Protein AF-A0A7S1RHK2-F1 (afdb_monomer_lite)

Sequence (246 aa):
MDPETPVLTSMNLAGSLRLFTPVPLVVHPQFESENLRKRVQLGYELYHCGSEESFADTMRRLHAEVVIFEYNRCFFTPYLLDDKRKNCNSKKHEAEDQLCLKLHARPRFFERIFTNGNYAAFRLRRSHLPPGEELSHSAVAGMIASGDAWSDYVASCARTQGDRCGARLLETAATWEHTMKRKKVAAAIRKLADKAYPNDGYVAYYLARYLDYDANQPQRALEYYKKAVELLPDNPLVLKEYIMFL

Secondary structure (DSSP, 8-state):
--TT--EEE-HHHHHHHHHH--PPB----TTT-HHHHHHHHHHGGGGSS--HHHHHHHHHHTT--EEEEEHHHHTS---SSS-TTTS--TTT--GGGSHHHHTTS--SSEEEEEE-SSEEEEEEPSSPPPP-PPPPHHHHHHHHHHSHHHHHHHTTTHHHHGGGHHHHHHHHHHHHHHTS--HHHHHHHHHHHHHH-TT-HHHHHHHHHIIIIIT--HHHHHHHHHHHHHHSTT-HHHHHHHHHH-

Foldseek 3Di:
DPQAAEEEEDPVVVVVCVVPGSHHYLDDDCPDDPVSVVLNLLSCLQLALDDPVSNLVSCVVSVHFKYKYWLLVNPDQPPDDHDPVRHDDPVPDDSLSRNNLLQLQQAQQWDFQDAALTMTMIGGDPHGHDDDDDDDSVSSLVRLLQLVSVQVNLVCNCVVPNLCSLLRLLSNLVNCVPVVVNNSNSVSSLVSSCVSCVQRLSNLQSVLVCCVPPVVNNVVSLVSLVSSCVSVVPDPVSVVVNVVSD

Radius of gyration: 19.36 Å; chains: 1; bounding box: 46×40×53 Å

Structure (mmCIF, N/CA/C/O backbone):
data_AF-A0A7S1RHK2-F1
#
_entry.id   AF-A0A7S1RHK2-F1
#
loop_
_atom_site.group_PDB
_atom_site.id
_atom_site.type_symbol
_atom_site.label_atom_id
_atom_site.label_alt_id
_atom_site.label_comp_id
_atom_site.label_asym_id
_atom_site.label_entity_id
_atom_site.label_seq_id
_atom_site.pdbx_PDB_ins_code
_atom_site.Cartn_x
_atom_site.Cartn_y
_atom_site.Cartn_z
_atom_site.occupancy
_atom_site.B_iso_or_equiv
_atom_site.auth_seq_id
_atom_site.auth_comp_id
_atom_site.auth_asym_id
_atom_site.auth_atom_id
_atom_site.pdbx_PDB_model_num
ATOM 1 N N . MET A 1 1 ? -3.129 -16.079 -5.434 1.00 62.91 1 MET A N 1
ATOM 2 C CA . MET A 1 1 ? -2.218 -15.983 -6.595 1.00 62.91 1 MET A CA 1
ATOM 3 C C . MET A 1 1 ? -1.988 -17.400 -7.062 1.00 62.91 1 MET A C 1
ATOM 5 O O . MET A 1 1 ? -1.924 -18.265 -6.197 1.00 62.91 1 MET A O 1
ATOM 9 N N . ASP A 1 2 ? -1.980 -17.635 -8.369 1.00 72.19 2 ASP A N 1
ATOM 10 C CA . ASP A 1 2 ? -1.693 -18.966 -8.905 1.00 72.19 2 ASP A CA 1
ATOM 11 C C . ASP A 1 2 ? -0.274 -19.371 -8.453 1.00 72.19 2 ASP A C 1
ATOM 13 O O . ASP A 1 2 ? 0.633 -18.537 -8.563 1.00 72.19 2 ASP A O 1
ATOM 17 N N . PRO A 1 3 ? -0.074 -20.570 -7.874 1.00 72.06 3 PRO A N 1
ATOM 18 C CA . PRO A 1 3 ? 1.244 -21.059 -7.483 1.00 72.06 3 PRO A CA 1
ATOM 19 C C . PRO A 1 3 ? 2.292 -20.986 -8.594 1.00 72.06 3 PRO A C 1
ATOM 21 O O . PRO A 1 3 ? 3.470 -20.908 -8.273 1.00 72.06 3 PRO A O 1
ATOM 24 N N . GLU A 1 4 ? 1.887 -20.968 -9.866 1.00 82.62 4 GLU A N 1
ATOM 25 C CA . GLU A 1 4 ? 2.796 -20.888 -11.013 1.00 82.62 4 GLU A CA 1
ATOM 26 C C . GLU A 1 4 ? 3.127 -19.451 -11.454 1.00 82.62 4 GLU A C 1
ATOM 28 O O . GLU A 1 4 ? 3.986 -19.262 -12.311 1.00 82.62 4 GLU A O 1
ATOM 33 N N . THR A 1 5 ? 2.496 -18.421 -10.871 1.00 85.50 5 THR A N 1
ATOM 34 C CA . THR A 1 5 ? 2.734 -17.015 -11.254 1.00 85.50 5 THR A CA 1
ATOM 35 C C . THR A 1 5 ? 4.166 -16.579 -10.909 1.00 85.50 5 THR A C 1
ATOM 37 O O . THR A 1 5 ? 4.494 -16.502 -9.720 1.00 85.50 5 THR A O 1
ATOM 40 N N . PRO A 1 6 ? 5.010 -16.200 -11.891 1.00 87.06 6 PRO A N 1
ATOM 41 C CA . PRO A 1 6 ? 6.372 -15.758 -11.610 1.00 87.06 6 PRO A CA 1
ATOM 42 C C . PRO A 1 6 ? 6.417 -14.363 -10.982 1.00 87.06 6 PRO A C 1
ATOM 44 O O . PRO A 1 6 ? 5.841 -13.400 -11.505 1.00 87.06 6 PRO A O 1
ATOM 47 N N . VAL A 1 7 ? 7.138 -14.253 -9.865 1.00 89.31 7 VAL A N 1
ATOM 48 C CA . VAL A 1 7 ? 7.234 -13.036 -9.050 1.00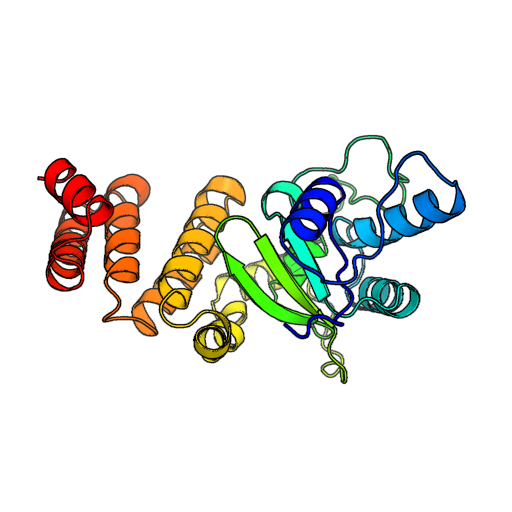 89.31 7 VAL A CA 1
ATOM 49 C C . VAL A 1 7 ? 8.633 -12.422 -9.130 1.00 89.31 7 VAL A C 1
ATOM 51 O O . VAL A 1 7 ? 9.649 -13.080 -8.890 1.00 89.31 7 VAL A O 1
ATOM 54 N N . LEU A 1 8 ? 8.672 -11.120 -9.410 1.00 88.12 8 LEU A N 1
ATOM 55 C CA . LEU A 1 8 ? 9.845 -10.257 -9.324 1.00 88.12 8 LEU A CA 1
ATOM 56 C C . LEU A 1 8 ? 9.822 -9.475 -8.003 1.00 88.12 8 LEU A C 1
ATOM 58 O O . LEU A 1 8 ? 8.816 -8.864 -7.652 1.00 88.12 8 LEU A O 1
ATOM 62 N N . THR A 1 9 ? 10.927 -9.478 -7.260 1.00 86.25 9 THR A N 1
ATOM 63 C CA . THR A 1 9 ? 11.023 -8.792 -5.962 1.00 86.25 9 THR A CA 1
ATOM 64 C C . THR A 1 9 ? 12.479 -8.485 -5.587 1.00 86.25 9 THR A C 1
ATOM 66 O O . THR A 1 9 ? 13.411 -8.988 -6.216 1.00 86.25 9 THR A O 1
ATOM 69 N N . SER A 1 10 ? 12.690 -7.683 -4.537 1.00 80.31 10 SER A N 1
ATOM 70 C CA . SER A 1 10 ? 14.006 -7.459 -3.924 1.00 80.31 10 SER A CA 1
ATOM 71 C C . SER A 1 10 ? 14.638 -8.755 -3.377 1.00 80.31 10 SER A C 1
ATOM 73 O O . SER A 1 10 ? 13.934 -9.718 -3.058 1.00 80.31 10 SER A O 1
ATOM 75 N N . MET A 1 11 ? 15.967 -8.754 -3.191 1.00 76.38 11 MET A N 1
ATOM 76 C CA . MET A 1 11 ? 16.726 -9.900 -2.650 1.00 76.38 11 MET A CA 1
ATOM 77 C C . MET A 1 11 ? 16.194 -10.391 -1.309 1.00 76.38 11 MET A C 1
ATOM 79 O O . MET A 1 11 ? 15.970 -11.583 -1.109 1.00 76.38 11 MET A O 1
ATOM 83 N N . ASN A 1 12 ? 16.005 -9.455 -0.377 1.00 76.19 12 ASN A N 1
ATOM 84 C CA . ASN A 1 12 ? 15.676 -9.793 1.003 1.00 76.19 12 ASN A CA 1
ATOM 85 C C . ASN A 1 12 ? 14.274 -10.404 1.068 1.00 76.19 12 ASN A C 1
ATOM 87 O O . ASN A 1 12 ? 14.050 -11.366 1.803 1.00 76.19 12 ASN A O 1
ATOM 91 N N . LEU A 1 13 ? 13.348 -9.885 0.256 1.00 81.94 13 LEU A N 1
ATOM 92 C CA . LEU A 1 13 ? 11.994 -10.410 0.189 1.00 81.94 13 LEU A CA 1
ATOM 93 C C . LEU A 1 13 ? 11.932 -11.749 -0.562 1.00 81.94 13 LEU A C 1
ATOM 95 O O . LEU A 1 13 ? 11.191 -12.633 -0.137 1.00 81.94 13 LEU A O 1
ATOM 99 N N . ALA A 1 14 ? 12.753 -11.956 -1.598 1.00 83.06 14 ALA A N 1
ATOM 100 C CA . ALA A 1 14 ? 12.832 -13.235 -2.312 1.00 83.06 14 ALA A CA 1
ATOM 101 C C . ALA A 1 14 ? 13.163 -14.405 -1.370 1.00 83.06 14 ALA A C 1
ATOM 103 O O . ALA A 1 14 ? 12.524 -15.454 -1.440 1.00 83.06 14 ALA A O 1
ATOM 104 N N . GLY A 1 15 ? 14.111 -14.214 -0.445 1.00 78.50 15 GLY A N 1
ATOM 105 C CA . GLY A 1 15 ? 14.454 -15.230 0.555 1.00 78.50 15 GLY A CA 1
ATOM 106 C C . GLY A 1 15 ? 13.255 -15.630 1.418 1.00 78.50 15 GLY A C 1
ATOM 107 O O . GLY A 1 15 ? 12.984 -16.815 1.594 1.00 78.50 15 GLY A O 1
ATOM 108 N N . SER A 1 16 ? 12.486 -14.645 1.890 1.00 82.31 16 SER A N 1
ATOM 109 C CA . SER A 1 16 ? 11.281 -14.899 2.687 1.00 82.31 16 SER A CA 1
ATOM 110 C C . SER A 1 16 ? 10.183 -15.580 1.863 1.00 82.31 16 SER A C 1
ATOM 112 O O . SER A 1 16 ? 9.623 -16.580 2.302 1.00 82.31 16 SER A O 1
ATOM 114 N N . LEU A 1 17 ? 9.901 -15.108 0.645 1.00 84.69 17 LEU A N 1
ATOM 115 C CA . LEU A 1 17 ? 8.880 -15.719 -0.216 1.00 84.69 17 LEU A CA 1
ATOM 116 C C . LEU A 1 17 ? 9.192 -17.186 -0.529 1.00 84.69 17 LEU A C 1
ATOM 118 O O . LEU A 1 17 ? 8.284 -18.014 -0.495 1.00 84.69 17 LEU A O 1
ATOM 122 N N . ARG A 1 18 ? 10.468 -17.517 -0.758 1.00 83.12 18 ARG A N 1
ATOM 123 C CA . ARG A 1 18 ? 10.913 -18.893 -1.009 1.00 83.12 18 ARG A CA 1
ATOM 124 C C . ARG A 1 18 ? 10.699 -19.816 0.192 1.00 83.12 18 ARG A C 1
ATOM 126 O O . ARG A 1 18 ? 10.459 -21.001 0.000 1.00 83.12 18 ARG A O 1
ATOM 133 N N . LEU A 1 19 ? 10.809 -19.295 1.415 1.00 80.56 19 LEU A N 1
ATOM 134 C CA . LEU A 1 19 ? 10.611 -20.083 2.636 1.00 80.56 19 LEU A CA 1
ATOM 135 C C . LEU A 1 19 ? 9.135 -20.386 2.907 1.00 80.56 19 LEU A C 1
ATOM 137 O O . LEU A 1 19 ? 8.822 -21.443 3.447 1.00 80.56 19 LEU A O 1
ATOM 141 N N . PHE A 1 20 ? 8.234 -19.467 2.554 1.00 83.12 20 PHE A N 1
ATOM 142 C CA . PHE A 1 20 ? 6.822 -19.554 2.938 1.00 83.12 20 PHE A CA 1
ATOM 143 C C . PHE A 1 20 ? 5.878 -19.952 1.801 1.00 83.12 20 PHE A C 1
ATOM 145 O O . PHE A 1 20 ? 4.701 -20.197 2.059 1.00 83.12 20 PHE A O 1
ATOM 152 N N . THR A 1 21 ? 6.342 -19.988 0.548 1.00 82.06 21 THR A N 1
ATOM 153 C CA . THR A 1 21 ? 5.466 -20.205 -0.611 1.00 82.06 21 THR A CA 1
ATOM 154 C C . THR A 1 21 ? 6.158 -21.001 -1.725 1.00 82.06 21 THR A C 1
ATOM 156 O O . THR A 1 21 ? 7.379 -20.924 -1.857 1.00 82.06 21 THR A O 1
ATOM 159 N N . PRO A 1 22 ? 5.395 -21.724 -2.568 1.00 80.56 22 PRO A N 1
ATOM 160 C CA . PRO A 1 22 ? 5.940 -22.433 -3.727 1.00 80.56 22 PRO A CA 1
ATOM 161 C C . PRO A 1 22 ? 6.109 -21.542 -4.971 1.00 80.56 22 PRO A C 1
ATOM 163 O O . PRO A 1 22 ? 6.418 -22.061 -6.039 1.00 80.56 22 PRO A O 1
ATOM 166 N N . VAL A 1 23 ? 5.865 -20.229 -4.870 1.00 84.25 23 VAL A N 1
ATOM 167 C CA . VAL A 1 23 ? 5.783 -19.358 -6.051 1.00 84.25 23 VAL A CA 1
ATOM 168 C C . VAL A 1 23 ? 7.136 -19.269 -6.766 1.00 84.25 23 VAL A C 1
ATOM 170 O O . VAL A 1 23 ? 8.169 -19.113 -6.102 1.00 84.25 23 VAL A O 1
ATOM 173 N N . PRO A 1 24 ? 7.171 -19.333 -8.108 1.00 81.94 24 PRO A N 1
ATOM 174 C CA . PRO A 1 24 ? 8.407 -19.173 -8.846 1.00 81.94 24 PRO A CA 1
ATOM 175 C C . PRO A 1 24 ? 8.915 -17.742 -8.682 1.00 81.94 24 PRO A C 1
ATOM 177 O O . PRO A 1 24 ? 8.238 -16.766 -9.004 1.00 81.94 24 PRO A O 1
ATOM 180 N N . LEU A 1 25 ? 10.133 -17.613 -8.169 1.00 82.44 25 LEU A N 1
ATOM 181 C CA . LEU A 1 25 ? 10.805 -16.330 -8.018 1.00 82.44 25 LEU A CA 1
ATOM 182 C C . LEU A 1 25 ? 11.791 -16.140 -9.160 1.00 82.44 25 LEU A C 1
ATOM 184 O O . LEU A 1 25 ? 12.556 -17.052 -9.485 1.00 82.44 25 LEU A O 1
ATOM 188 N N . VAL A 1 26 ? 11.841 -14.931 -9.712 1.00 75.19 26 VAL A N 1
ATOM 189 C CA . VAL A 1 2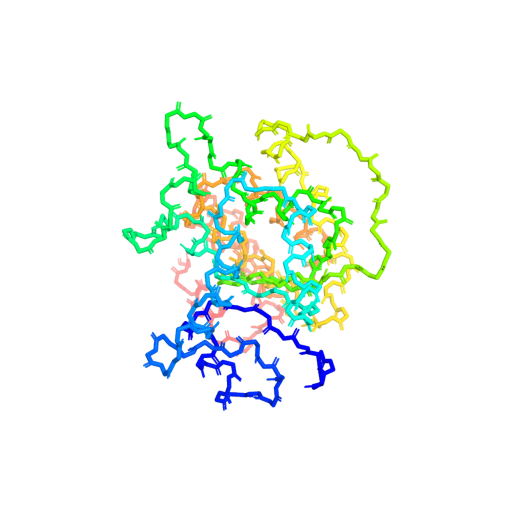6 ? 12.960 -14.526 -10.567 1.00 75.19 26 VAL A CA 1
ATOM 190 C C . VAL A 1 26 ? 14.200 -14.445 -9.667 1.00 75.19 26 VAL A C 1
ATOM 192 O O . VAL A 1 26 ? 14.380 -13.489 -8.915 1.00 75.19 26 VAL A O 1
ATOM 195 N N . VAL A 1 27 ? 14.978 -15.535 -9.657 1.00 65.12 27 VAL A N 1
ATOM 196 C CA . VAL A 1 27 ? 15.994 -15.844 -8.637 1.00 65.12 27 VAL A CA 1
ATOM 197 C C . VAL A 1 27 ? 17.048 -14.744 -8.517 1.00 65.12 27 VAL A C 1
ATOM 199 O O . VAL A 1 27 ? 17.529 -14.193 -9.509 1.00 65.12 27 VAL A O 1
ATOM 202 N N . HIS A 1 28 ? 17.442 -14.497 -7.267 1.00 62.19 28 HIS A N 1
ATOM 203 C CA . HIS A 1 28 ? 18.351 -13.444 -6.829 1.00 62.19 28 HIS A CA 1
ATOM 204 C C . HIS A 1 28 ? 19.599 -14.021 -6.124 1.00 62.19 28 HIS A C 1
ATOM 206 O O . HIS A 1 28 ? 19.694 -13.941 -4.900 1.00 62.19 28 HIS A O 1
ATOM 212 N N . PRO A 1 29 ? 20.559 -14.656 -6.829 1.00 55.06 29 PRO A N 1
ATOM 213 C CA . PRO A 1 29 ? 21.830 -15.020 -6.226 1.00 55.06 29 PRO A CA 1
ATOM 214 C C . PRO A 1 29 ? 22.865 -13.949 -6.577 1.00 55.06 29 PRO A C 1
ATOM 216 O O . PRO A 1 29 ? 23.363 -13.863 -7.703 1.00 55.06 29 PRO A O 1
ATOM 219 N N . GLN A 1 30 ? 23.212 -13.121 -5.592 1.00 52.28 30 GLN A N 1
ATOM 220 C CA . GLN A 1 30 ? 24.206 -12.057 -5.750 1.00 52.28 30 GLN A CA 1
ATOM 221 C C . GLN A 1 30 ? 25.625 -12.596 -6.037 1.00 52.28 30 GLN A C 1
ATOM 223 O O . GLN A 1 30 ? 26.474 -11.829 -6.486 1.00 52.28 30 GLN A O 1
ATOM 228 N N . PHE A 1 31 ? 25.892 -13.895 -5.840 1.00 55.75 31 PHE A N 1
ATOM 229 C CA . PHE A 1 31 ? 27.264 -14.425 -5.807 1.00 55.75 31 PHE A CA 1
ATOM 230 C C . PHE A 1 31 ? 27.559 -15.625 -6.721 1.00 55.75 31 PHE A C 1
ATOM 232 O O . PHE A 1 31 ? 28.712 -16.031 -6.802 1.00 55.75 31 PHE A O 1
ATOM 239 N N . GLU A 1 32 ? 26.580 -16.173 -7.447 1.00 61.44 32 GLU A N 1
ATOM 240 C CA . GLU A 1 32 ? 26.768 -17.468 -8.132 1.00 61.44 32 GLU A CA 1
ATOM 241 C C . GLU A 1 32 ? 27.109 -17.344 -9.630 1.00 61.44 32 GLU A C 1
ATOM 243 O O . GLU A 1 32 ? 27.825 -18.179 -10.174 1.00 61.44 32 GLU A O 1
ATOM 248 N N . SER A 1 33 ? 26.633 -16.300 -10.324 1.00 71.94 33 SER A N 1
ATOM 249 C CA . SER A 1 33 ? 26.884 -16.111 -11.765 1.00 71.94 33 SER A CA 1
ATOM 250 C C . SER A 1 33 ? 26.752 -14.650 -12.196 1.00 71.94 33 SER A C 1
ATOM 252 O O . SER A 1 33 ? 25.809 -13.956 -11.815 1.00 71.94 33 SER A O 1
ATOM 254 N N . GLU A 1 34 ? 27.659 -14.171 -13.053 1.00 72.75 34 GLU A N 1
ATOM 255 C CA . GLU A 1 34 ? 27.591 -12.816 -13.619 1.00 72.75 34 GLU A CA 1
ATOM 256 C C . GLU A 1 34 ? 26.303 -12.572 -14.417 1.00 72.75 34 GLU A C 1
ATOM 258 O O . GLU A 1 34 ? 25.692 -11.511 -14.291 1.00 72.75 34 GLU A O 1
ATOM 263 N N . ASN A 1 35 ? 25.843 -13.567 -15.178 1.00 72.62 35 ASN A N 1
ATOM 264 C CA . ASN A 1 35 ? 24.600 -13.457 -15.940 1.00 72.62 35 ASN A CA 1
ATOM 265 C C . ASN A 1 35 ? 23.375 -13.359 -15.020 1.00 72.62 35 ASN A C 1
ATOM 267 O O . ASN A 1 35 ? 22.442 -12.617 -15.324 1.00 72.62 35 ASN A O 1
ATOM 271 N N . LEU A 1 36 ? 23.391 -14.047 -13.873 1.00 69.38 36 LEU A N 1
ATOM 272 C CA . LEU A 1 36 ? 22.334 -13.931 -12.863 1.00 69.38 36 LEU A CA 1
ATOM 273 C C . LEU A 1 36 ? 22.371 -12.559 -12.173 1.00 69.38 36 LEU A C 1
ATOM 275 O O . LEU A 1 36 ? 21.329 -11.919 -12.049 1.00 69.38 36 LEU A O 1
ATOM 279 N N . ARG A 1 37 ? 23.561 -12.033 -11.846 1.00 71.25 37 ARG A N 1
ATOM 280 C CA . ARG A 1 37 ? 23.717 -10.664 -11.314 1.00 71.25 37 ARG A CA 1
ATOM 281 C C . ARG A 1 37 ? 23.182 -9.596 -12.270 1.00 71.25 37 ARG A C 1
ATOM 283 O O . ARG A 1 37 ? 22.481 -8.684 -11.840 1.00 71.25 37 ARG A O 1
ATOM 290 N N . LYS A 1 38 ? 23.465 -9.719 -13.572 1.00 72.50 38 LYS A N 1
ATOM 291 C CA . LYS A 1 38 ? 22.935 -8.797 -14.590 1.00 72.50 38 LYS A CA 1
ATOM 292 C C . LYS A 1 38 ? 21.407 -8.831 -14.642 1.00 72.50 38 LYS A C 1
ATOM 294 O O . LYS A 1 38 ? 20.800 -7.775 -14.762 1.00 72.50 38 LYS A O 1
ATOM 299 N N . ARG A 1 39 ? 20.779 -10.009 -14.505 1.00 73.06 39 ARG A N 1
ATOM 300 C CA . ARG A 1 39 ? 19.309 -10.142 -14.447 1.00 73.06 39 ARG A CA 1
ATOM 301 C C . ARG A 1 39 ? 18.711 -9.486 -13.204 1.00 73.06 39 ARG A C 1
ATOM 303 O O . ARG A 1 39 ? 17.687 -8.826 -13.314 1.00 73.06 39 ARG A O 1
ATOM 310 N N . VAL A 1 40 ? 19.377 -9.600 -12.056 1.00 71.88 40 VAL A N 1
ATOM 311 C CA . VAL A 1 40 ? 18.972 -8.931 -10.810 1.00 71.88 40 VAL A CA 1
ATOM 312 C C . VAL A 1 40 ? 18.933 -7.410 -10.967 1.00 71.88 40 VAL A C 1
ATOM 314 O O . VAL A 1 40 ? 17.951 -6.783 -10.578 1.00 71.88 40 VAL A O 1
ATOM 317 N N . GLN A 1 41 ? 19.962 -6.817 -11.582 1.00 74.31 41 GLN A N 1
ATOM 318 C CA . GLN A 1 41 ? 20.018 -5.366 -11.806 1.00 74.31 41 GLN A CA 1
ATOM 319 C C . GLN A 1 41 ? 18.867 -4.848 -12.677 1.00 74.31 41 GLN A C 1
ATOM 321 O O . GLN A 1 41 ? 18.508 -3.678 -12.577 1.00 74.31 41 GLN A O 1
ATOM 326 N N . LEU A 1 42 ? 18.267 -5.702 -13.513 1.00 78.81 42 LEU A N 1
ATOM 327 C CA . LEU A 1 42 ? 17.083 -5.326 -14.283 1.00 78.81 42 LEU A CA 1
ATOM 328 C C . LEU A 1 42 ? 15.875 -5.100 -13.369 1.00 78.81 42 LEU A C 1
ATOM 330 O O . LEU A 1 42 ? 15.136 -4.147 -13.567 1.00 78.81 42 LEU A O 1
ATOM 334 N N . GLY A 1 43 ? 15.697 -5.918 -12.328 1.00 77.94 43 GLY A N 1
ATOM 335 C CA . GLY A 1 43 ? 14.590 -5.751 -11.383 1.00 77.94 43 GLY A CA 1
ATOM 336 C C . GLY A 1 43 ? 14.656 -4.446 -10.584 1.00 77.94 43 GLY A C 1
ATOM 337 O O . GLY A 1 43 ? 13.618 -3.888 -10.233 1.00 77.94 43 GLY A O 1
ATOM 338 N N . TYR A 1 44 ? 15.861 -3.921 -10.342 1.00 80.06 44 TYR A N 1
ATOM 339 C CA . TYR A 1 44 ? 16.059 -2.647 -9.642 1.00 80.06 44 TYR A CA 1
ATOM 340 C C . TYR A 1 44 ? 15.713 -1.411 -10.469 1.00 80.06 44 TYR A C 1
ATOM 342 O O . TYR A 1 44 ? 15.604 -0.325 -9.905 1.00 80.06 44 TYR A O 1
ATOM 350 N N . GLU A 1 45 ? 15.407 -1.575 -11.758 1.00 81.81 45 GLU A N 1
ATOM 351 C CA . GLU A 1 45 ? 14.789 -0.526 -12.573 1.00 81.81 45 GLU A CA 1
ATOM 352 C C . GLU A 1 45 ? 13.521 0.056 -11.923 1.00 81.81 45 GLU A C 1
ATOM 354 O O . GLU A 1 45 ? 13.251 1.246 -12.068 1.00 81.81 45 GLU A O 1
ATOM 359 N N . LEU A 1 46 ? 12.809 -0.737 -11.113 1.00 85.56 46 LEU A N 1
ATOM 360 C CA . LEU A 1 46 ? 11.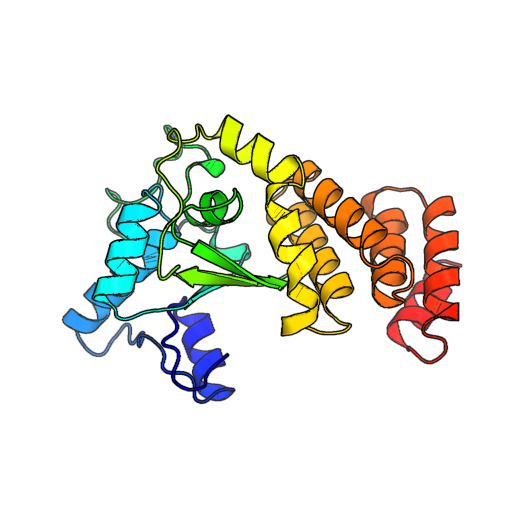675 -0.290 -10.302 1.00 85.56 46 LEU A CA 1
ATOM 361 C C . LEU A 1 46 ? 11.980 0.925 -9.405 1.00 85.56 46 LEU A C 1
ATOM 363 O O . LEU A 1 46 ? 11.091 1.727 -9.119 1.00 85.56 46 LEU A O 1
ATOM 367 N N . TYR A 1 47 ? 13.218 1.050 -8.932 1.00 83.50 47 TYR A N 1
ATOM 368 C CA . TYR A 1 47 ? 13.639 2.101 -8.003 1.00 83.50 47 TYR A CA 1
ATOM 369 C C . TYR A 1 47 ? 14.287 3.298 -8.718 1.00 83.50 47 TYR A C 1
ATOM 371 O O . TYR A 1 47 ? 14.781 4.224 -8.072 1.00 83.50 47 TYR A O 1
ATOM 379 N N . HIS A 1 48 ? 14.299 3.291 -10.052 1.00 83.62 48 HIS A N 1
ATOM 380 C CA . HIS A 1 48 ? 14.877 4.339 -10.886 1.00 83.62 48 HIS A CA 1
ATOM 381 C C . HIS A 1 48 ? 13.810 5.302 -11.427 1.00 83.62 48 HIS A C 1
ATOM 383 O O . HIS A 1 48 ? 12.607 5.078 -11.295 1.00 83.62 48 HIS A O 1
ATOM 389 N N . CYS A 1 49 ? 14.260 6.373 -12.086 1.00 83.62 49 CYS A N 1
ATOM 390 C CA . CYS A 1 49 ? 13.407 7.366 -12.750 1.00 83.62 49 CYS A CA 1
ATOM 391 C C . CYS A 1 49 ? 13.042 6.944 -14.190 1.00 83.62 49 CYS A C 1
ATOM 393 O O . CYS A 1 49 ? 13.009 7.769 -15.100 1.00 83.62 49 CYS A O 1
ATOM 395 N N . GLY A 1 50 ? 12.835 5.640 -14.410 1.00 82.69 50 GLY A N 1
ATOM 396 C CA . GLY A 1 50 ? 12.468 5.066 -15.708 1.00 82.69 50 GLY A CA 1
ATOM 397 C C . GLY A 1 50 ? 10.976 5.198 -16.031 1.00 82.69 50 GLY A C 1
ATOM 398 O O . GLY A 1 50 ? 10.177 5.647 -15.205 1.00 82.69 50 GLY A O 1
ATOM 399 N N . SER A 1 51 ? 10.596 4.786 -17.243 1.00 86.88 51 SER A N 1
ATOM 400 C CA . SER A 1 51 ? 9.193 4.729 -17.664 1.00 86.88 51 SER A CA 1
ATOM 401 C C . SER A 1 51 ? 8.533 3.407 -17.260 1.00 86.88 51 SER A C 1
ATOM 403 O O . SER A 1 51 ? 9.190 2.371 -17.136 1.00 86.88 51 SER A O 1
ATOM 405 N N . GLU A 1 52 ? 7.207 3.424 -17.099 1.00 90.94 52 GLU A N 1
ATOM 406 C CA . GLU A 1 52 ? 6.426 2.203 -16.854 1.00 90.94 52 GLU A CA 1
ATOM 407 C C . GLU A 1 52 ? 6.588 1.173 -17.978 1.00 90.94 52 GLU A C 1
ATOM 409 O O . GLU A 1 52 ? 6.613 -0.026 -17.716 1.00 90.94 52 GLU A O 1
ATOM 414 N N . GLU A 1 53 ? 6.700 1.646 -19.221 1.00 91.31 53 GLU A N 1
ATOM 415 C CA . GLU A 1 53 ? 6.851 0.808 -20.411 1.00 91.31 53 GLU A CA 1
ATOM 416 C C . GLU A 1 53 ? 8.182 0.054 -20.406 1.00 91.31 53 GLU A C 1
ATOM 418 O O . GLU A 1 53 ? 8.192 -1.166 -20.563 1.00 91.31 53 GLU A O 1
ATOM 423 N N . SER A 1 54 ? 9.285 0.752 -20.117 1.00 90.12 54 SER A N 1
ATOM 424 C CA . SER A 1 54 ? 10.615 0.140 -20.013 1.00 90.12 54 SER A CA 1
ATOM 425 C C . SER A 1 54 ? 10.639 -0.956 -18.941 1.00 90.12 54 SER A C 1
ATOM 427 O O . SER A 1 54 ? 11.120 -2.068 -19.175 1.00 90.12 54 SER A O 1
ATOM 429 N N . PHE A 1 55 ? 10.016 -0.701 -17.787 1.00 92.06 55 PHE A N 1
ATOM 430 C CA . PHE A 1 55 ? 9.938 -1.705 -16.732 1.00 92.06 55 PHE A CA 1
ATOM 431 C C . PHE A 1 55 ? 9.007 -2.874 -17.078 1.00 92.06 55 PHE A C 1
ATOM 433 O O . PHE A 1 55 ? 9.314 -4.024 -16.754 1.00 92.06 55 PHE A O 1
ATOM 440 N N . ALA A 1 56 ? 7.899 -2.615 -17.778 1.00 93.88 56 ALA A N 1
ATOM 441 C CA . ALA A 1 56 ? 7.029 -3.663 -18.302 1.00 93.88 56 ALA A CA 1
ATOM 442 C C . ALA A 1 56 ? 7.780 -4.577 -19.285 1.00 93.88 56 ALA A C 1
ATOM 444 O O . ALA A 1 56 ? 7.659 -5.799 -19.192 1.00 93.88 56 ALA A O 1
ATOM 445 N N . ASP A 1 57 ? 8.609 -4.018 -20.168 1.00 92.88 57 ASP A N 1
ATOM 446 C CA . ASP A 1 57 ? 9.471 -4.787 -21.071 1.00 92.88 57 ASP A CA 1
ATOM 447 C C . ASP A 1 57 ? 10.521 -5.603 -20.317 1.00 92.88 57 ASP A C 1
ATOM 449 O O . ASP A 1 57 ? 10.755 -6.774 -20.637 1.00 92.88 57 ASP A O 1
ATOM 453 N N . THR A 1 58 ? 11.106 -5.035 -19.261 1.00 91.00 58 THR A N 1
ATOM 454 C CA . THR A 1 58 ? 11.984 -5.778 -18.354 1.00 91.00 58 THR A CA 1
ATOM 455 C C . THR A 1 58 ? 11.256 -6.967 -17.723 1.00 91.00 58 THR A C 1
ATOM 457 O O . THR A 1 58 ? 11.791 -8.078 -17.761 1.00 91.00 58 THR A O 1
ATOM 460 N N . MET A 1 59 ? 10.039 -6.786 -17.202 1.00 92.69 59 MET A N 1
ATOM 461 C CA . MET A 1 59 ? 9.252 -7.888 -16.637 1.00 92.69 59 MET A CA 1
ATOM 462 C C . MET A 1 59 ? 8.920 -8.957 -17.684 1.00 92.69 59 MET A C 1
ATOM 464 O O . MET A 1 59 ? 9.115 -10.139 -17.405 1.00 92.69 59 MET A O 1
ATOM 468 N N . ARG A 1 60 ? 8.528 -8.574 -18.908 1.00 92.75 60 ARG A N 1
ATOM 469 C CA . ARG A 1 60 ? 8.275 -9.518 -20.017 1.00 92.75 60 ARG A CA 1
ATOM 470 C C . ARG A 1 60 ? 9.512 -10.338 -20.367 1.00 92.75 60 ARG A C 1
ATOM 472 O O . ARG A 1 60 ? 9.424 -11.556 -20.480 1.00 92.75 60 ARG A O 1
ATOM 479 N N . ARG A 1 61 ? 10.676 -9.691 -20.483 1.00 90.31 61 ARG A N 1
ATOM 480 C CA . ARG A 1 61 ? 11.963 -10.358 -20.745 1.00 90.31 61 ARG A CA 1
ATOM 481 C C . ARG A 1 61 ? 12.353 -11.334 -19.633 1.00 90.31 61 ARG A C 1
ATOM 483 O O . ARG A 1 61 ? 13.033 -12.321 -19.895 1.00 90.31 61 ARG A O 1
ATOM 490 N N . LEU A 1 62 ? 11.962 -11.040 -18.396 1.00 87.88 62 LEU A N 1
ATOM 491 C CA . LEU A 1 62 ? 12.193 -11.900 -17.236 1.00 87.88 62 LEU A CA 1
ATOM 492 C C . LEU A 1 62 ? 11.087 -12.945 -17.030 1.00 87.88 62 LEU A C 1
ATOM 494 O O . LEU A 1 62 ? 11.181 -13.719 -16.080 1.00 87.88 62 LEU A O 1
ATOM 498 N N . HIS A 1 63 ? 10.063 -12.970 -17.890 1.00 90.06 63 HIS A N 1
ATOM 499 C CA . HIS A 1 63 ? 8.854 -13.778 -17.722 1.00 90.06 63 HIS A CA 1
ATOM 500 C C . HIS A 1 63 ? 8.166 -13.561 -16.362 1.00 90.06 63 HIS A C 1
ATOM 502 O O . HIS A 1 63 ? 7.555 -14.474 -15.821 1.00 90.06 63 HIS A O 1
ATOM 508 N N . ALA A 1 64 ? 8.277 -12.355 -15.798 1.00 91.00 64 ALA A N 1
ATOM 509 C CA . ALA A 1 64 ? 7.639 -11.976 -14.545 1.00 91.00 64 ALA A CA 1
ATOM 510 C C . ALA A 1 64 ? 6.222 -11.448 -14.791 1.00 91.00 64 ALA A C 1
ATOM 512 O O . ALA A 1 64 ? 6.009 -10.593 -15.652 1.00 91.00 64 ALA A O 1
ATOM 513 N N . GLU A 1 65 ? 5.265 -11.895 -13.981 1.00 93.88 65 GLU A N 1
ATOM 514 C CA . GLU A 1 65 ? 3.870 -11.445 -14.057 1.00 93.88 65 GLU A CA 1
ATOM 515 C C . GLU A 1 65 ? 3.489 -10.505 -12.915 1.00 93.88 65 GLU A C 1
ATOM 517 O O . GLU A 1 65 ? 2.621 -9.644 -13.072 1.00 93.88 65 GLU A O 1
ATOM 522 N N . VAL A 1 66 ? 4.133 -10.656 -11.759 1.00 94.25 66 VAL A N 1
ATOM 523 C CA . VAL A 1 66 ? 3.883 -9.836 -10.574 1.00 94.25 66 VAL A CA 1
ATOM 524 C C . VAL A 1 66 ? 5.193 -9.249 -10.083 1.00 94.25 66 VAL A C 1
ATOM 526 O O . VAL A 1 66 ? 6.198 -9.947 -9.996 1.00 94.25 66 VAL A O 1
ATOM 529 N N . VAL A 1 67 ? 5.171 -7.970 -9.726 1.00 93.62 67 VAL A N 1
ATOM 530 C CA . VAL A 1 67 ? 6.238 -7.325 -8.968 1.00 93.62 67 VAL A CA 1
ATOM 531 C C . VAL A 1 67 ? 5.755 -7.048 -7.550 1.00 93.62 67 VAL A C 1
ATOM 533 O O . VAL A 1 67 ? 4.650 -6.537 -7.355 1.00 93.62 67 VAL A O 1
ATOM 536 N N . ILE A 1 68 ? 6.576 -7.387 -6.559 1.00 92.81 68 ILE A N 1
ATOM 537 C CA . ILE A 1 68 ? 6.359 -7.044 -5.152 1.00 92.81 68 ILE A CA 1
ATOM 538 C C . ILE A 1 68 ? 7.520 -6.168 -4.701 1.00 92.81 68 ILE A C 1
ATOM 540 O O . ILE A 1 68 ? 8.680 -6.506 -4.931 1.00 92.81 68 ILE A O 1
ATOM 544 N N . PHE A 1 69 ? 7.214 -5.053 -4.044 1.00 89.56 69 PHE A N 1
ATOM 545 C CA . PHE A 1 69 ? 8.239 -4.208 -3.445 1.00 89.56 69 PHE A CA 1
ATOM 546 C C . PHE A 1 69 ? 7.844 -3.707 -2.067 1.00 89.56 69 PHE A C 1
ATOM 548 O O . PHE A 1 69 ? 6.666 -3.555 -1.740 1.00 89.56 69 PHE A O 1
ATOM 555 N N . GLU A 1 70 ? 8.866 -3.441 -1.265 1.00 89.19 70 GLU A N 1
ATOM 556 C CA . GLU A 1 70 ? 8.745 -2.865 0.061 1.00 89.19 70 GLU A CA 1
ATOM 557 C C . GLU A 1 70 ? 8.650 -1.337 -0.017 1.00 89.19 70 GLU A C 1
ATOM 559 O O . GLU A 1 70 ? 9.467 -0.684 -0.674 1.00 89.19 70 GLU A O 1
ATOM 564 N N . TYR A 1 71 ? 7.692 -0.744 0.695 1.00 89.12 71 TYR A N 1
ATOM 565 C CA . TYR A 1 71 ? 7.513 0.710 0.729 1.00 89.12 71 TYR A CA 1
ATOM 566 C C . TYR A 1 71 ? 8.776 1.448 1.180 1.00 89.12 71 TYR A C 1
ATOM 568 O O . TYR A 1 71 ? 9.148 2.467 0.600 1.00 89.12 71 TYR A O 1
ATOM 576 N N . ASN A 1 72 ? 9.482 0.896 2.169 1.00 82.94 72 ASN A N 1
ATOM 577 C CA . ASN A 1 72 ? 10.722 1.468 2.690 1.00 82.94 72 ASN A CA 1
ATOM 578 C C . ASN A 1 72 ? 11.855 1.526 1.647 1.00 82.94 72 ASN A C 1
ATOM 580 O O . ASN A 1 72 ? 12.724 2.388 1.756 1.00 82.94 72 ASN A O 1
ATOM 584 N N . ARG A 1 73 ? 11.844 0.656 0.628 1.00 78.94 73 ARG A N 1
ATOM 585 C CA . ARG A 1 73 ? 12.855 0.641 -0.434 1.00 78.94 73 ARG A CA 1
ATOM 586 C C . ARG A 1 73 ? 12.587 1.659 -1.526 1.00 78.94 73 ARG A C 1
ATOM 588 O O . ARG A 1 73 ? 13.537 2.073 -2.172 1.00 78.94 73 ARG A O 1
ATOM 595 N N . CYS A 1 74 ? 11.341 2.092 -1.709 1.00 78.31 74 CYS A N 1
ATOM 596 C CA . CYS A 1 74 ? 11.012 3.081 -2.737 1.00 78.31 74 CYS A CA 1
ATOM 597 C C . CYS A 1 74 ? 11.769 4.409 -2.516 1.00 78.31 74 CYS A C 1
ATOM 599 O O . CYS A 1 74 ? 12.253 5.015 -3.465 1.00 78.31 74 CYS A O 1
ATOM 601 N N . PHE A 1 75 ? 11.998 4.792 -1.256 1.00 63.84 75 PHE A N 1
ATOM 602 C CA . PHE A 1 75 ? 12.780 5.979 -0.882 1.00 63.84 75 PHE A CA 1
ATOM 603 C C . PHE A 1 75 ? 14.224 5.688 -0.464 1.00 63.84 75 PHE A C 1
ATOM 605 O O . PHE A 1 75 ? 14.985 6.611 -0.172 1.00 63.84 75 PHE A O 1
ATOM 612 N N . PHE A 1 76 ? 14.621 4.418 -0.427 1.00 57.69 76 PHE A N 1
ATOM 613 C CA . PHE A 1 76 ? 16.012 4.068 -0.207 1.00 57.69 76 PHE A CA 1
ATOM 614 C C . PHE A 1 76 ? 16.731 4.249 -1.539 1.00 57.69 76 PHE A C 1
ATOM 616 O O . PHE A 1 76 ? 16.487 3.494 -2.475 1.00 57.69 76 PHE A O 1
ATOM 623 N N . THR A 1 77 ? 17.617 5.241 -1.654 1.00 49.56 77 THR A N 1
ATOM 624 C CA . THR A 1 77 ? 18.572 5.266 -2.768 1.00 49.56 77 THR A CA 1
ATOM 625 C C . THR A 1 77 ? 19.302 3.930 -2.742 1.00 49.56 77 THR A C 1
ATOM 627 O O . THR A 1 77 ? 19.945 3.659 -1.726 1.00 49.56 77 THR A O 1
ATOM 630 N N . PRO A 1 78 ? 19.218 3.067 -3.766 1.00 45.47 78 PRO A N 1
ATOM 631 C CA . PRO A 1 78 ? 20.018 1.859 -3.769 1.00 45.47 78 PRO A CA 1
ATOM 632 C C . PRO A 1 78 ? 21.480 2.305 -3.866 1.00 45.47 78 PRO A C 1
ATOM 634 O O . PRO A 1 78 ? 21.975 2.785 -4.885 1.00 45.47 78 PRO A O 1
ATOM 637 N N . TYR A 1 79 ? 22.130 2.306 -2.707 1.00 45.28 79 TYR A N 1
ATOM 638 C CA . TYR A 1 79 ? 23.454 2.853 -2.499 1.00 45.28 79 TYR A CA 1
ATOM 639 C C . TYR A 1 79 ? 24.476 2.119 -3.377 1.00 45.28 79 TYR A C 1
ATOM 641 O O . TYR A 1 79 ? 24.546 0.894 -3.379 1.00 45.28 79 TYR A O 1
ATOM 649 N N . LEU A 1 80 ? 25.313 2.913 -4.054 1.00 44.66 80 LEU A N 1
ATOM 650 C CA . LEU A 1 80 ? 26.681 2.629 -4.522 1.00 44.66 80 LEU A CA 1
ATOM 651 C C . LEU A 1 80 ? 26.949 1.472 -5.507 1.00 44.66 80 LEU A C 1
ATOM 653 O O . LEU A 1 80 ? 28.007 1.510 -6.132 1.00 44.66 80 LEU A O 1
ATOM 657 N N . LEU A 1 81 ? 26.055 0.496 -5.682 1.00 44.28 81 LEU A N 1
ATOM 658 C CA . LEU A 1 81 ? 26.301 -0.698 -6.509 1.00 44.28 81 LEU A CA 1
ATOM 659 C C . LEU A 1 81 ? 25.605 -0.682 -7.880 1.00 44.28 81 LEU A C 1
ATOM 661 O O . LEU A 1 81 ? 25.971 -1.476 -8.749 1.00 44.28 81 LEU A O 1
ATOM 665 N N . ASP A 1 82 ? 24.644 0.216 -8.088 1.00 54.62 82 ASP A N 1
ATOM 666 C CA . ASP A 1 82 ? 23.940 0.359 -9.364 1.00 54.62 82 ASP A CA 1
ATOM 667 C C . ASP A 1 82 ? 24.635 1.366 -10.293 1.00 54.62 82 ASP A C 1
ATOM 669 O O . ASP A 1 82 ? 25.322 2.297 -9.855 1.00 54.62 82 ASP A O 1
ATOM 673 N N . ASP A 1 83 ? 24.471 1.175 -11.606 1.00 57.44 83 ASP A N 1
ATOM 674 C CA . ASP A 1 83 ? 24.976 2.105 -12.617 1.00 57.44 83 ASP A CA 1
ATOM 675 C C . ASP A 1 83 ? 24.355 3.489 -12.388 1.00 57.44 83 ASP A C 1
ATOM 677 O O . ASP A 1 83 ? 23.183 3.718 -12.692 1.00 57.44 83 ASP A O 1
ATOM 681 N N . LYS A 1 84 ? 25.160 4.431 -11.878 1.00 58.38 84 LYS A N 1
ATOM 682 C CA . LYS A 1 84 ? 24.740 5.801 -11.538 1.00 58.38 84 LYS A CA 1
ATOM 683 C C . LYS A 1 84 ? 24.032 6.529 -12.684 1.00 58.38 84 LYS A C 1
ATOM 685 O O . LYS A 1 84 ? 23.320 7.491 -12.418 1.00 58.38 84 LYS A O 1
ATOM 690 N N . ARG A 1 85 ? 24.216 6.097 -13.939 1.00 60.22 85 ARG A N 1
ATOM 691 C CA . ARG A 1 85 ? 23.529 6.652 -15.117 1.00 60.22 85 ARG A CA 1
ATOM 692 C C . ARG A 1 85 ? 22.037 6.323 -15.160 1.00 60.22 85 ARG A C 1
ATOM 694 O O . ARG A 1 85 ? 21.298 7.033 -15.830 1.00 60.22 85 ARG A O 1
ATOM 701 N N . LYS A 1 86 ? 21.609 5.252 -14.487 1.00 63.25 86 LYS A N 1
ATOM 702 C CA . LYS A 1 86 ? 20.209 4.807 -14.429 1.00 63.25 86 LYS A CA 1
ATOM 703 C C . LYS A 1 86 ? 19.477 5.316 -13.187 1.00 63.25 86 LYS A C 1
ATOM 705 O O . LYS A 1 86 ? 18.253 5.343 -13.178 1.00 63.25 86 LYS A O 1
ATOM 710 N N . ASN A 1 87 ? 20.214 5.752 -12.167 1.00 69.88 87 ASN A N 1
ATOM 711 C CA . ASN A 1 87 ? 19.638 6.275 -10.933 1.00 69.88 87 ASN A CA 1
ATOM 712 C C . ASN A 1 87 ? 19.027 7.665 -11.139 1.00 69.88 87 ASN A C 1
ATOM 714 O O . ASN A 1 87 ? 19.506 8.472 -11.939 1.00 69.88 87 ASN A O 1
ATOM 718 N N . CYS A 1 88 ? 18.009 7.976 -10.338 1.00 74.31 88 CYS A N 1
ATOM 719 C CA . CYS A 1 88 ? 17.486 9.331 -10.234 1.00 74.31 88 CYS A CA 1
ATOM 720 C C . CYS A 1 88 ? 18.594 10.307 -9.813 1.00 74.31 88 CYS A C 1
ATOM 722 O O . CYS A 1 88 ? 19.323 10.081 -8.846 1.00 74.31 88 CYS A O 1
ATOM 724 N N . ASN A 1 89 ? 18.708 11.423 -10.531 1.00 77.50 89 ASN A N 1
ATOM 725 C CA . ASN A 1 89 ? 19.572 12.533 -10.138 1.00 77.50 89 ASN A CA 1
ATOM 726 C C . ASN A 1 89 ? 18.792 13.473 -9.215 1.00 77.50 89 ASN A C 1
ATOM 728 O O . ASN A 1 89 ? 17.895 14.159 -9.696 1.00 77.50 89 ASN A O 1
ATOM 732 N N . SER A 1 90 ? 19.176 13.556 -7.941 1.00 72.19 90 SER A N 1
ATOM 733 C CA . SER A 1 90 ? 18.496 14.368 -6.920 1.00 72.19 90 SER A CA 1
ATOM 734 C C . SER A 1 90 ? 18.484 15.878 -7.182 1.00 72.19 90 SER A C 1
ATOM 736 O O . SER A 1 90 ? 17.733 16.595 -6.537 1.00 72.19 90 SER A O 1
ATOM 738 N N . LYS A 1 91 ? 19.302 16.388 -8.114 1.00 78.81 91 LYS A N 1
ATOM 739 C CA . LYS A 1 91 ? 19.252 17.796 -8.550 1.00 78.81 91 LYS A CA 1
ATOM 740 C C . LYS A 1 91 ? 18.255 18.047 -9.683 1.00 78.81 91 LYS A C 1
ATOM 742 O O . LYS A 1 91 ? 18.030 19.199 -10.034 1.00 78.81 91 LYS A O 1
ATOM 747 N N . LYS A 1 92 ? 17.767 16.987 -10.330 1.00 79.56 92 LYS A N 1
ATOM 748 C CA . LYS A 1 92 ? 16.932 17.057 -11.540 1.00 79.56 92 LYS A CA 1
ATOM 749 C C . LYS A 1 92 ? 15.588 16.350 -11.397 1.00 79.56 92 LYS A C 1
ATOM 751 O O . LYS A 1 92 ? 14.722 16.588 -12.226 1.00 79.56 92 LYS A O 1
ATOM 756 N N . HIS A 1 93 ? 15.458 15.469 -10.413 1.00 84.00 93 HIS A N 1
ATOM 757 C CA . HIS A 1 93 ? 14.298 14.614 -10.228 1.00 84.00 93 HIS A CA 1
ATOM 758 C C . HIS A 1 93 ? 13.778 14.752 -8.808 1.00 84.00 93 HIS A C 1
ATOM 760 O O . HIS A 1 93 ? 14.562 14.805 -7.854 1.00 84.00 93 HIS A O 1
ATOM 766 N N . GLU A 1 94 ? 12.462 14.742 -8.704 1.00 84.69 94 GLU A N 1
ATOM 767 C CA . GLU A 1 94 ? 11.724 14.656 -7.457 1.00 84.69 94 GLU A CA 1
ATOM 768 C C . GLU A 1 94 ? 11.455 13.189 -7.104 1.00 84.69 94 GLU A C 1
ATOM 770 O O . GLU A 1 94 ? 11.655 12.275 -7.909 1.00 84.69 94 GLU A O 1
ATOM 775 N N . ALA A 1 95 ? 10.977 12.939 -5.886 1.00 82.81 95 ALA A N 1
ATOM 776 C CA . ALA A 1 95 ? 10.615 11.585 -5.474 1.00 82.81 95 ALA A CA 1
ATOM 777 C C . ALA A 1 95 ? 9.567 10.967 -6.415 1.00 82.81 95 ALA A C 1
ATOM 779 O O . ALA A 1 95 ? 9.671 9.804 -6.787 1.00 82.81 95 ALA A O 1
ATOM 780 N N . GLU A 1 96 ? 8.579 11.752 -6.840 1.00 87.81 96 GLU A N 1
ATOM 781 C CA . GLU A 1 96 ? 7.490 11.332 -7.726 1.00 87.81 96 GLU A CA 1
ATOM 782 C C . GLU A 1 96 ? 7.944 10.949 -9.143 1.00 87.81 96 GLU A C 1
ATOM 784 O O . GLU A 1 96 ? 7.171 10.341 -9.887 1.00 87.81 96 GLU A O 1
ATOM 789 N N . ASP A 1 97 ? 9.198 11.226 -9.508 1.00 85.75 97 ASP A N 1
ATOM 790 C CA . ASP A 1 97 ? 9.783 10.719 -10.748 1.00 85.75 97 ASP A CA 1
ATOM 791 C C . ASP A 1 97 ? 10.177 9.236 -10.651 1.00 85.75 97 ASP A C 1
ATOM 793 O O . ASP A 1 97 ? 10.308 8.573 -11.687 1.00 85.75 97 ASP A O 1
ATOM 797 N N . GLN A 1 98 ? 10.326 8.699 -9.433 1.00 87.81 98 GLN A N 1
ATOM 798 C CA . GLN A 1 98 ? 10.644 7.294 -9.191 1.00 87.81 98 GLN A CA 1
ATOM 799 C C . GLN A 1 98 ? 9.502 6.387 -9.644 1.00 87.81 98 GLN A C 1
ATOM 801 O O . GLN A 1 98 ? 8.337 6.574 -9.276 1.00 87.81 98 GLN A O 1
ATOM 806 N N . LEU A 1 99 ? 9.848 5.335 -10.383 1.00 89.50 99 LEU A N 1
ATOM 807 C CA . LEU A 1 99 ? 8.870 4.406 -10.928 1.00 89.50 99 LEU A CA 1
ATOM 808 C C . LEU A 1 99 ? 8.016 3.746 -9.832 1.00 89.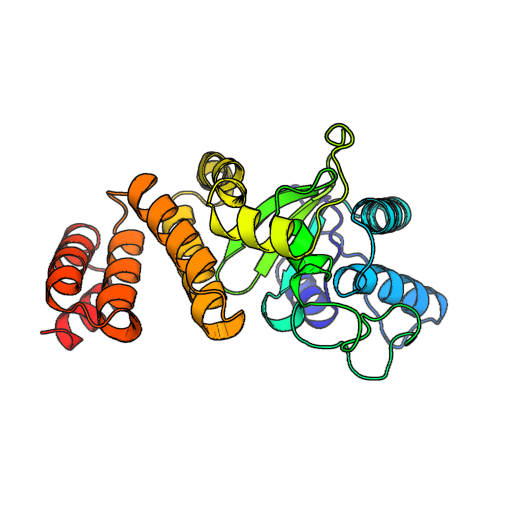50 99 LEU A C 1
ATOM 810 O O . LEU A 1 99 ? 6.801 3.663 -9.981 1.00 89.50 99 LEU A O 1
ATOM 814 N N . CYS A 1 100 ? 8.604 3.357 -8.699 1.00 89.75 100 CYS A N 1
ATOM 815 C CA . CYS A 1 100 ? 7.853 2.790 -7.576 1.00 89.75 100 CYS A CA 1
ATOM 816 C C . CYS A 1 100 ? 6.733 3.715 -7.047 1.00 89.75 100 CYS A C 1
ATOM 818 O O . CYS A 1 100 ? 5.689 3.209 -6.635 1.00 89.75 100 CYS A O 1
ATOM 820 N N . LEU A 1 101 ? 6.887 5.048 -7.110 1.00 90.50 101 LEU A N 1
ATOM 821 C CA . LEU A 1 101 ? 5.801 5.989 -6.801 1.00 90.50 101 LEU A CA 1
ATOM 822 C C . LEU A 1 101 ? 4.817 6.140 -7.959 1.00 90.50 101 LEU A C 1
ATOM 824 O O . LEU A 1 101 ? 3.608 6.145 -7.718 1.00 90.50 101 LEU A O 1
ATOM 828 N N . LYS A 1 102 ? 5.307 6.202 -9.202 1.00 91.50 102 LYS A N 1
ATOM 829 C CA . LYS A 1 102 ? 4.458 6.265 -10.405 1.00 91.50 102 LYS A CA 1
ATOM 830 C C . LYS A 1 102 ? 3.492 5.087 -10.493 1.00 91.50 102 LYS A C 1
ATOM 832 O O . LYS A 1 102 ? 2.329 5.282 -10.831 1.00 91.50 102 LYS A O 1
ATOM 837 N N . LEU A 1 103 ? 3.904 3.892 -10.059 1.00 93.25 103 LEU A N 1
ATOM 838 C CA . LEU A 1 103 ? 3.016 2.727 -9.986 1.00 93.25 103 LEU A CA 1
ATOM 839 C C . LEU A 1 103 ? 1.783 2.950 -9.094 1.00 93.25 103 LEU A C 1
ATOM 841 O O . LEU A 1 103 ? 0.779 2.261 -9.250 1.00 93.25 103 LEU A O 1
ATOM 845 N N . HIS A 1 104 ? 1.796 3.915 -8.176 1.00 93.00 104 HIS A N 1
ATOM 846 C CA . HIS A 1 104 ? 0.612 4.256 -7.392 1.00 93.00 104 HIS A CA 1
ATOM 847 C C . HIS A 1 104 ? -0.346 5.219 -8.100 1.00 93.00 104 HIS A C 1
ATOM 849 O O . HIS A 1 104 ? -1.477 5.342 -7.638 1.00 93.00 104 HIS A O 1
ATOM 855 N N . ALA A 1 105 ? 0.052 5.847 -9.211 1.00 92.19 105 ALA A N 1
ATOM 856 C CA . ALA A 1 105 ? -0.700 6.857 -9.961 1.00 92.19 105 ALA A CA 1
ATOM 857 C C . ALA A 1 105 ? -1.431 6.272 -11.188 1.00 92.19 105 ALA A C 1
ATOM 859 O O . ALA A 1 105 ? -1.290 6.763 -12.301 1.00 92.19 105 ALA A O 1
ATOM 860 N N . ARG A 1 106 ? -2.223 5.209 -10.981 1.00 87.62 106 ARG A N 1
ATOM 861 C CA . ARG A 1 106 ? -2.991 4.499 -12.035 1.00 87.62 106 ARG A CA 1
ATOM 862 C C . ARG A 1 106 ? -2.140 4.099 -13.257 1.00 87.62 106 ARG A C 1
ATOM 864 O O . ARG A 1 106 ? -2.428 4.522 -14.377 1.00 87.62 106 ARG A O 1
ATOM 871 N N . PRO A 1 107 ? -1.136 3.232 -13.059 1.00 89.44 107 PRO A N 1
ATOM 872 C CA . PRO A 1 107 ? -0.213 2.853 -14.115 1.00 89.44 107 PRO A CA 1
ATOM 873 C C . PRO A 1 107 ? -0.919 2.142 -15.269 1.00 89.44 107 PRO A C 1
ATOM 875 O O . PRO A 1 107 ? -1.846 1.341 -15.087 1.00 89.44 107 PRO A O 1
ATOM 878 N N . ARG A 1 108 ? -0.432 2.394 -16.482 1.00 92.31 108 ARG A N 1
ATOM 879 C CA . ARG A 1 108 ? -1.007 1.868 -17.726 1.00 92.31 108 ARG A CA 1
ATOM 880 C C . ARG A 1 108 ? -0.733 0.390 -17.914 1.00 92.31 108 ARG A C 1
ATOM 882 O O . ARG A 1 108 ? -1.578 -0.333 -18.442 1.00 92.31 108 ARG A O 1
ATOM 889 N N . PHE A 1 109 ? 0.452 -0.047 -17.503 1.00 94.69 109 PHE A N 1
ATOM 890 C CA . PHE A 1 109 ? 0.920 -1.420 -17.676 1.00 94.69 109 PHE A CA 1
ATOM 891 C C . PHE A 1 109 ? 0.644 -2.296 -16.460 1.00 94.69 109 PHE A C 1
ATOM 893 O O . PHE A 1 109 ? 0.723 -3.516 -16.567 1.00 94.69 109 PHE A O 1
ATOM 900 N N . PHE A 1 110 ? 0.284 -1.701 -15.323 1.00 94.88 110 PHE A N 1
ATOM 901 C CA . PHE A 1 110 ? 0.218 -2.410 -14.054 1.00 94.88 110 PHE A CA 1
ATOM 902 C C . PHE A 1 110 ? -1.149 -2.280 -13.385 1.00 94.88 110 PHE A C 1
ATOM 904 O O . PHE A 1 110 ? -1.873 -1.296 -13.534 1.00 94.88 110 PHE A O 1
ATOM 911 N N . GLU A 1 111 ? -1.521 -3.306 -12.637 1.00 93.88 111 GLU A N 1
ATOM 912 C CA . GLU A 1 111 ? -2.696 -3.327 -11.777 1.00 93.88 111 GLU A CA 1
ATOM 913 C C . GLU A 1 111 ? -2.232 -3.577 -10.345 1.00 93.88 111 GLU A C 1
ATOM 915 O O . GLU A 1 111 ? -1.548 -4.566 -10.084 1.00 93.88 111 GLU A O 1
ATOM 920 N N . ARG A 1 112 ? -2.600 -2.706 -9.399 1.00 94.12 112 ARG A N 1
ATOM 921 C CA . ARG A 1 112 ? -2.342 -2.974 -7.980 1.00 94.12 112 ARG A CA 1
ATOM 922 C C . ARG A 1 112 ? -3.264 -4.092 -7.511 1.00 94.12 112 ARG A C 1
ATOM 924 O O . ARG A 1 112 ? -4.480 -3.932 -7.540 1.00 94.12 112 ARG A O 1
ATOM 931 N N . ILE A 1 113 ? -2.682 -5.181 -7.024 1.00 93.62 113 ILE A N 1
ATOM 932 C CA . ILE A 1 113 ? -3.429 -6.372 -6.586 1.00 93.62 113 ILE A CA 1
ATOM 933 C C . ILE A 1 113 ? -3.371 -6.588 -5.073 1.00 93.62 113 ILE A C 1
ATOM 935 O O . ILE A 1 113 ? -4.199 -7.310 -4.515 1.00 93.62 113 ILE A O 1
ATOM 939 N N . PHE A 1 114 ? -2.405 -5.955 -4.406 1.00 94.19 114 PHE A N 1
ATOM 940 C CA . PHE A 1 114 ? -2.218 -6.034 -2.965 1.00 94.19 114 PHE A CA 1
ATOM 941 C C . PHE A 1 114 ? -1.488 -4.794 -2.454 1.00 94.19 114 PHE A C 1
ATOM 943 O O . PHE A 1 114 ? -0.594 -4.263 -3.117 1.00 94.19 114 PHE A O 1
ATOM 950 N N . THR A 1 115 ? -1.839 -4.363 -1.249 1.00 94.50 115 THR A N 1
ATOM 951 C CA . THR A 1 115 ? -1.038 -3.429 -0.468 1.00 94.50 115 THR A CA 1
ATOM 952 C C . THR A 1 115 ? -1.289 -3.637 1.017 1.00 94.50 115 THR A C 1
ATOM 954 O O . THR A 1 115 ? -2.405 -3.963 1.420 1.00 94.50 115 THR A O 1
ATOM 957 N N . ASN A 1 116 ? -0.244 -3.466 1.815 1.00 93.38 116 ASN A N 1
ATOM 958 C CA . ASN A 1 116 ? -0.325 -3.289 3.256 1.00 93.38 116 A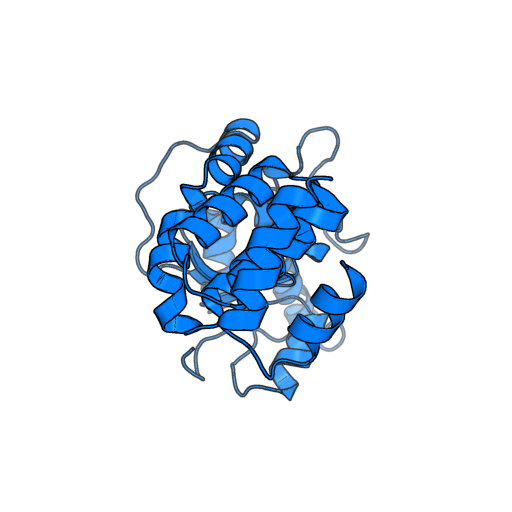SN A CA 1
ATOM 959 C C . ASN A 1 116 ? 0.693 -2.231 3.698 1.00 93.38 116 ASN A C 1
ATOM 961 O O . ASN A 1 116 ? 1.397 -1.665 2.869 1.00 93.38 116 ASN A O 1
ATOM 965 N N . GLY A 1 117 ? 0.849 -2.006 5.003 1.00 92.12 117 GLY A N 1
ATOM 966 C CA . GLY A 1 117 ? 1.841 -1.046 5.503 1.00 92.12 117 GLY A CA 1
ATOM 967 C C . GLY A 1 117 ? 3.297 -1.331 5.092 1.00 92.12 117 GLY A C 1
ATOM 968 O O . GLY A 1 117 ? 4.136 -0.443 5.173 1.00 92.12 117 GLY A O 1
ATOM 969 N N . ASN A 1 118 ? 3.636 -2.528 4.616 1.00 92.44 118 ASN A N 1
ATOM 970 C CA . ASN A 1 118 ? 5.023 -2.894 4.310 1.00 92.44 118 ASN A CA 1
ATOM 971 C C . ASN A 1 118 ? 5.297 -3.049 2.813 1.00 92.44 118 ASN A C 1
ATOM 973 O O . ASN A 1 118 ? 6.380 -2.693 2.353 1.00 92.44 118 ASN A O 1
ATOM 977 N N . TYR A 1 119 ? 4.329 -3.561 2.057 1.00 92.94 119 TYR A N 1
ATOM 978 C CA . TYR A 1 119 ? 4.503 -4.023 0.689 1.00 92.94 119 TYR A CA 1
ATOM 979 C C . TYR A 1 119 ? 3.382 -3.524 -0.218 1.00 92.94 119 TYR A C 1
ATOM 981 O O . TYR A 1 119 ? 2.225 -3.386 0.190 1.00 92.94 119 TYR A O 1
ATOM 989 N N . ALA A 1 120 ? 3.713 -3.369 -1.493 1.00 93.94 120 ALA A N 1
ATOM 990 C CA . ALA A 1 120 ? 2.747 -3.288 -2.572 1.00 93.94 120 ALA A CA 1
ATOM 991 C C . ALA A 1 120 ? 3.059 -4.364 -3.614 1.00 93.94 120 ALA A C 1
ATOM 993 O O . ALA A 1 120 ? 4.224 -4.662 -3.880 1.00 93.94 120 ALA A O 1
ATOM 994 N N . ALA A 1 121 ? 2.011 -4.947 -4.197 1.00 94.12 121 ALA A N 1
ATOM 995 C CA . ALA A 1 121 ? 2.145 -5.870 -5.313 1.00 94.12 121 ALA A CA 1
ATOM 996 C C . ALA A 1 121 ? 1.355 -5.376 -6.519 1.00 94.12 121 ALA A C 1
ATOM 998 O O . ALA A 1 121 ? 0.180 -4.996 -6.410 1.00 94.12 121 ALA A O 1
ATOM 999 N N . PHE A 1 122 ? 2.004 -5.446 -7.672 1.00 95.06 122 PHE A N 1
ATOM 1000 C CA . PHE A 1 122 ? 1.458 -5.036 -8.950 1.00 95.06 122 PHE A CA 1
ATOM 1001 C C . PHE A 1 122 ? 1.556 -6.177 -9.947 1.00 95.06 122 PHE A C 1
ATOM 1003 O O . PHE A 1 122 ? 2.604 -6.802 -10.088 1.00 95.06 122 PHE A O 1
ATOM 1010 N N . ARG A 1 123 ? 0.461 -6.443 -10.652 1.00 95.19 123 ARG A N 1
ATOM 1011 C CA . ARG A 1 123 ? 0.416 -7.392 -11.759 1.00 95.19 123 ARG A CA 1
ATOM 1012 C C . ARG A 1 123 ? 0.630 -6.658 -13.073 1.00 95.19 123 ARG A C 1
ATOM 1014 O O . ARG A 1 123 ? 0.014 -5.617 -13.295 1.00 95.19 123 ARG A O 1
ATOM 1021 N N . LEU A 1 124 ? 1.450 -7.222 -13.951 1.00 95.75 124 LEU A N 1
ATOM 1022 C CA . LEU A 1 124 ? 1.560 -6.787 -15.336 1.00 95.75 124 LEU A 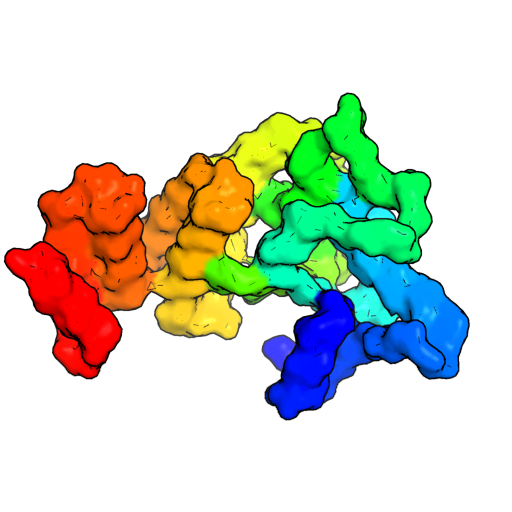CA 1
ATOM 1023 C C . LEU A 1 124 ? 0.252 -7.105 -16.077 1.00 95.75 124 LEU A C 1
ATOM 1025 O O . LEU A 1 124 ? -0.219 -8.244 -16.092 1.00 95.75 124 LEU A O 1
ATOM 1029 N N . ARG A 1 125 ? -0.362 -6.098 -16.694 1.00 94.12 125 ARG A N 1
ATOM 1030 C CA . ARG A 1 125 ? -1.601 -6.272 -17.456 1.00 94.12 125 ARG A CA 1
ATOM 1031 C C . ARG A 1 125 ? -1.323 -7.043 -18.744 1.00 94.12 125 ARG A C 1
ATOM 1033 O O . ARG A 1 125 ? -0.371 -6.743 -19.460 1.00 94.12 125 ARG A O 1
ATOM 1040 N N . ARG A 1 126 ? -2.225 -7.971 -19.085 1.00 89.88 126 ARG A N 1
ATOM 1041 C CA . ARG A 1 126 ? -2.223 -8.652 -20.394 1.00 89.88 126 ARG A CA 1
ATOM 1042 C C . ARG A 1 126 ? -2.465 -7.667 -21.541 1.00 89.88 126 ARG A C 1
ATOM 1044 O O . ARG A 1 126 ? -1.788 -7.739 -22.557 1.00 89.88 126 ARG A O 1
ATOM 1051 N N . SER A 1 127 ? -3.374 -6.717 -21.323 1.00 90.31 127 SER A N 1
ATOM 1052 C CA . SER A 1 127 ? -3.646 -5.595 -22.225 1.00 90.31 127 SER A CA 1
ATOM 1053 C C . SER A 1 127 ? -3.445 -4.293 -21.458 1.00 90.31 127 SER A C 1
ATOM 1055 O O . SER A 1 127 ? -4.119 -4.055 -20.453 1.00 90.31 127 SER A O 1
ATOM 1057 N N . HIS A 1 128 ? -2.489 -3.474 -21.894 1.00 88.44 128 HIS A N 1
ATOM 1058 C CA . HIS A 1 128 ? -2.219 -2.189 -21.255 1.00 88.44 128 HIS A CA 1
ATOM 1059 C C . HIS A 1 128 ? -3.333 -1.182 -21.558 1.00 88.44 128 HIS A C 1
ATOM 1061 O O . HIS A 1 128 ? -4.013 -1.257 -22.583 1.00 88.44 128 HIS A O 1
ATOM 1067 N N . LEU A 1 129 ? -3.489 -0.200 -20.676 1.00 87.75 129 LEU A N 1
ATOM 1068 C CA . LEU A 1 129 ? -4.379 0.929 -20.921 1.00 87.75 129 LEU A CA 1
ATOM 1069 C C . LEU A 1 129 ? -3.846 1.784 -22.093 1.00 87.75 129 LEU A C 1
ATOM 1071 O O . LEU A 1 129 ? -2.629 1.781 -22.360 1.00 87.75 129 LEU A O 1
ATOM 1075 N N . PRO A 1 130 ? -4.726 2.494 -22.825 1.00 85.94 130 PRO A N 1
ATOM 1076 C CA . PRO A 1 130 ? -4.309 3.365 -23.920 1.00 85.94 130 PRO A CA 1
ATOM 1077 C C . PRO A 1 130 ? -3.266 4.396 -23.456 1.00 85.94 130 PRO A C 1
ATOM 1079 O O . PRO A 1 130 ? -3.189 4.699 -22.261 1.00 85.94 130 PRO A O 1
ATOM 1082 N N . PRO A 1 131 ? -2.419 4.899 -24.372 1.00 79.88 131 PRO A N 1
ATOM 1083 C CA . PRO A 1 131 ? -1.496 5.985 -24.070 1.00 79.88 131 PRO A CA 1
ATOM 1084 C C . PRO A 1 131 ? -2.235 7.206 -23.540 1.00 79.88 131 PRO A C 1
ATOM 1086 O O . PRO A 1 131 ? -3.129 7.733 -24.192 1.00 79.88 131 PRO A O 1
ATOM 1089 N N . GLY A 1 132 ? -1.860 7.600 -22.325 1.00 71.94 132 GLY A N 1
ATOM 1090 C CA . GLY A 1 132 ? -2.134 8.920 -21.774 1.00 71.94 132 GLY A CA 1
ATOM 1091 C C . GLY A 1 132 ? -0.895 9.802 -21.898 1.00 71.94 132 GLY A C 1
ATOM 1092 O O . GLY A 1 132 ? 0.170 9.330 -22.302 1.00 71.94 132 GLY A O 1
ATOM 1093 N N . GLU A 1 133 ? -1.039 11.071 -21.532 1.00 74.88 133 GLU A N 1
ATOM 1094 C CA . GLU A 1 133 ? 0.093 11.989 -21.416 1.00 74.88 133 GLU A CA 1
ATOM 1095 C C . GLU A 1 133 ? 1.081 11.507 -20.347 1.00 74.88 133 GLU A C 1
ATOM 1097 O O . GLU A 1 133 ? 0.690 10.934 -19.324 1.00 74.88 133 GLU A O 1
ATOM 1102 N N . GLU A 1 134 ? 2.372 11.738 -20.586 1.00 78.81 134 GLU A N 1
ATOM 1103 C CA . GLU A 1 134 ? 3.391 11.499 -19.572 1.00 78.81 134 GLU A CA 1
ATOM 1104 C C . GLU A 1 134 ? 3.151 12.452 -18.396 1.00 78.81 134 GLU A C 1
ATOM 1106 O O . GLU A 1 134 ? 3.151 13.675 -18.545 1.00 78.81 134 GLU A O 1
ATOM 1111 N N . LEU A 1 135 ? 2.891 11.881 -17.219 1.00 82.31 135 LEU A N 1
ATOM 1112 C CA . LEU A 1 135 ? 2.567 12.666 -16.038 1.00 82.31 135 LEU A CA 1
ATOM 1113 C C . LEU A 1 135 ? 3.826 13.351 -15.506 1.00 82.31 135 LEU A C 1
ATOM 1115 O O . LEU A 1 135 ? 4.824 12.696 -15.202 1.00 82.31 135 LEU A O 1
ATOM 1119 N N . SER A 1 136 ? 3.746 14.665 -15.308 1.00 88.06 136 SER A N 1
ATOM 1120 C CA . SER A 1 136 ? 4.734 15.392 -14.513 1.00 88.06 136 SER A CA 1
ATOM 1121 C C . SER A 1 136 ? 4.734 14.898 -13.059 1.00 88.06 136 SER A C 1
ATOM 1123 O O . SER A 1 136 ? 3.724 14.392 -12.560 1.00 88.06 136 SER A O 1
ATOM 1125 N N . HIS A 1 137 ? 5.833 15.113 -12.328 1.00 86.38 137 HIS A N 1
ATOM 1126 C CA . HIS A 1 137 ? 5.921 14.779 -10.898 1.00 86.38 137 HIS A CA 1
ATOM 1127 C C . HIS A 1 137 ? 4.765 15.383 -10.072 1.00 86.38 137 HIS A C 1
ATOM 1129 O O . HIS A 1 137 ? 4.229 14.738 -9.171 1.00 86.38 137 HIS A O 1
ATOM 1135 N N . SER A 1 138 ? 4.319 16.601 -10.404 1.00 90.38 138 SER A N 1
ATOM 1136 C CA . SER A 1 138 ? 3.205 17.266 -9.719 1.00 90.38 138 SER A CA 1
ATOM 1137 C C . SER A 1 138 ? 1.855 16.619 -10.040 1.00 90.38 138 SER A C 1
ATOM 1139 O O . SER A 1 138 ? 1.016 16.488 -9.146 1.00 90.38 138 SER A O 1
ATOM 1141 N N . ALA A 1 139 ? 1.658 16.156 -11.277 1.00 91.44 139 ALA A N 1
ATOM 1142 C CA . ALA A 1 139 ? 0.469 15.409 -11.672 1.00 91.44 139 ALA A CA 1
ATOM 1143 C C . ALA A 1 139 ? 0.417 14.034 -10.988 1.00 91.44 139 ALA A C 1
ATOM 1145 O O . ALA A 1 139 ? -0.635 13.653 -10.471 1.00 91.44 139 ALA A O 1
ATOM 1146 N N . VAL A 1 140 ? 1.556 13.333 -10.893 1.00 91.56 140 VAL A N 1
ATOM 1147 C CA . VAL A 1 140 ? 1.686 12.085 -10.120 1.00 91.56 140 VAL A CA 1
ATOM 1148 C C . VAL A 1 140 ? 1.295 12.329 -8.662 1.00 91.56 140 VAL A C 1
ATOM 1150 O O . VAL A 1 140 ? 0.398 11.649 -8.162 1.00 91.56 140 VAL A O 1
ATOM 1153 N N . ALA A 1 141 ? 1.891 13.335 -8.006 1.00 91.62 141 ALA A N 1
ATOM 1154 C CA . ALA A 1 141 ? 1.588 13.707 -6.621 1.00 91.62 141 ALA A CA 1
ATOM 1155 C C . ALA A 1 141 ? 0.098 14.023 -6.408 1.00 91.62 141 ALA A C 1
ATOM 1157 O O . ALA A 1 141 ? -0.509 13.579 -5.429 1.00 91.62 141 ALA A O 1
ATOM 1158 N N . GLY A 1 142 ? -0.497 14.790 -7.326 1.00 93.75 142 GLY A N 1
ATOM 1159 C CA . GLY A 1 142 ? -1.912 15.144 -7.290 1.00 93.75 142 GLY A CA 1
ATOM 1160 C C . GLY A 1 142 ? -2.817 13.920 -7.409 1.00 93.75 142 GLY A C 1
ATOM 1161 O O . GLY A 1 142 ? -3.746 13.765 -6.619 1.00 93.75 142 GLY A O 1
ATOM 1162 N N . MET A 1 143 ? -2.510 13.015 -8.339 1.00 92.44 143 MET A N 1
ATOM 1163 C CA . MET A 1 143 ? -3.317 11.825 -8.598 1.00 92.44 143 MET A CA 1
ATOM 1164 C C . MET A 1 143 ? -3.289 10.838 -7.427 1.00 92.44 143 MET A C 1
ATOM 1166 O O . MET A 1 143 ? -4.338 10.366 -6.988 1.00 92.44 143 MET A O 1
ATOM 1170 N N . ILE A 1 144 ? -2.111 10.553 -6.864 1.00 93.38 144 ILE A N 1
ATOM 1171 C CA . ILE A 1 144 ? -2.017 9.661 -5.695 1.00 93.38 144 ILE A CA 1
ATOM 1172 C C . ILE A 1 144 ? -2.717 10.253 -4.466 1.00 93.38 144 ILE A C 1
ATOM 1174 O O . ILE A 1 144 ? -3.231 9.501 -3.636 1.00 93.38 144 ILE A O 1
ATOM 1178 N N . ALA A 1 145 ? -2.765 11.585 -4.360 1.00 94.56 145 ALA A N 1
ATOM 1179 C CA . ALA A 1 145 ? -3.415 12.300 -3.269 1.00 94.56 145 ALA A CA 1
ATOM 1180 C C . ALA A 1 145 ? -4.928 12.502 -3.463 1.00 94.56 145 ALA A C 1
ATOM 1182 O O . ALA A 1 145 ? -5.605 12.790 -2.478 1.00 94.56 145 ALA A O 1
ATOM 1183 N N . SER A 1 146 ? -5.478 12.351 -4.675 1.00 89.88 146 SER A N 1
ATOM 1184 C CA . SER A 1 146 ? -6.922 12.525 -4.911 1.00 89.88 146 SER A CA 1
ATOM 1185 C C . SER A 1 146 ? -7.758 11.372 -4.349 1.00 89.88 146 SER A C 1
ATOM 1187 O O . SER A 1 146 ? -8.942 11.536 -4.063 1.00 89.88 146 SER A O 1
ATOM 1189 N N . GLY A 1 147 ? -7.143 10.201 -4.163 1.00 84.81 147 GLY A N 1
ATOM 1190 C CA . GLY A 1 147 ? -7.837 8.968 -3.797 1.00 84.81 147 GLY A CA 1
ATOM 1191 C C . GLY A 1 147 ? -8.324 8.166 -5.007 1.00 84.81 147 GLY A C 1
ATOM 1192 O O . GLY A 1 147 ? -8.451 6.947 -4.906 1.00 84.81 147 GLY A O 1
ATOM 1193 N N . ASP A 1 148 ? -8.493 8.782 -6.179 1.00 88.75 148 ASP A N 1
ATOM 1194 C CA . ASP A 1 148 ? -8.915 8.068 -7.396 1.00 88.75 148 ASP A CA 1
ATOM 1195 C C . ASP A 1 148 ? -7.895 7.015 -7.812 1.00 88.75 148 ASP A C 1
ATOM 1197 O O . ASP A 1 148 ? -8.244 5.958 -8.328 1.00 88.75 148 ASP A O 1
ATOM 1201 N N . ALA A 1 149 ? -6.617 7.256 -7.520 1.00 90.12 149 ALA A N 1
ATOM 1202 C CA . ALA A 1 149 ? -5.579 6.272 -7.769 1.00 90.12 149 ALA A CA 1
ATOM 1203 C C . ALA A 1 149 ? -5.718 5.002 -6.915 1.00 90.12 149 ALA A C 1
ATOM 1205 O O . ALA A 1 149 ? -5.073 3.995 -7.201 1.00 90.12 149 ALA A O 1
ATOM 1206 N N . TRP A 1 150 ? -6.551 5.031 -5.873 1.00 92.62 150 TRP A N 1
ATOM 1207 C CA . TRP A 1 150 ? -6.798 3.937 -4.936 1.00 92.62 150 TRP A CA 1
ATOM 1208 C C . TRP A 1 150 ? -8.153 3.262 -5.141 1.00 92.62 150 TRP A C 1
ATOM 1210 O O . TRP A 1 150 ? -8.287 2.094 -4.780 1.00 92.62 150 TRP A O 1
ATOM 1220 N N . SER A 1 151 ? -9.123 3.946 -5.750 1.00 90.38 151 SER A N 1
ATOM 1221 C CA . SER A 1 151 ? -10.518 3.497 -5.850 1.00 90.38 151 SER A CA 1
ATOM 1222 C C . SER A 1 151 ? -10.669 2.128 -6.522 1.00 90.38 151 SER A C 1
ATOM 1224 O O . SER A 1 151 ? -11.308 1.248 -5.949 1.00 90.38 151 SER A O 1
ATOM 1226 N N . ASP A 1 152 ? -10.004 1.904 -7.661 1.00 89.31 152 ASP A N 1
ATOM 1227 C CA . ASP A 1 152 ? -10.040 0.628 -8.399 1.00 89.31 152 ASP A CA 1
ATOM 1228 C C . ASP A 1 152 ? -9.564 -0.555 -7.534 1.00 89.31 152 ASP A C 1
ATOM 1230 O O . ASP A 1 152 ? -10.095 -1.670 -7.585 1.00 89.31 152 ASP A O 1
ATOM 1234 N N . TYR A 1 153 ? -8.557 -0.307 -6.694 1.00 92.75 153 TYR A N 1
ATOM 1235 C CA . TYR A 1 153 ? -8.044 -1.312 -5.772 1.00 92.75 153 TYR A CA 1
ATOM 1236 C C . TYR A 1 153 ? -8.983 -1.503 -4.578 1.00 92.75 153 TYR A C 1
ATOM 1238 O O . TYR A 1 153 ? -9.283 -2.638 -4.231 1.00 92.75 153 TYR A O 1
ATOM 1246 N N . VAL A 1 154 ? -9.498 -0.426 -3.981 1.00 93.94 154 VAL A N 1
ATOM 1247 C CA . VAL A 1 154 ? -10.449 -0.503 -2.856 1.00 93.94 154 VAL A CA 1
ATOM 1248 C C . VAL A 1 154 ? -11.707 -1.281 -3.251 1.00 93.94 154 VAL A C 1
ATOM 1250 O O . VAL A 1 154 ? -12.197 -2.087 -2.466 1.00 93.94 154 VAL A O 1
ATOM 1253 N N . ALA A 1 155 ? -12.182 -1.106 -4.487 1.00 90.75 155 ALA A N 1
ATOM 1254 C CA . ALA A 1 155 ? -13.330 -1.825 -5.034 1.00 90.75 155 ALA A CA 1
ATOM 1255 C C . ALA A 1 155 ? -13.070 -3.325 -5.265 1.00 90.75 155 ALA A C 1
ATOM 1257 O O . ALA A 1 155 ? -14.011 -4.106 -5.398 1.00 90.75 155 ALA A O 1
ATOM 1258 N N . SER A 1 156 ? -11.807 -3.749 -5.362 1.00 90.56 156 SER A N 1
ATOM 1259 C CA . SER A 1 156 ? -11.450 -5.125 -5.716 1.00 90.56 156 SER A CA 1
ATOM 1260 C C . SER A 1 156 ? -10.750 -5.901 -4.605 1.00 90.56 156 SER A C 1
ATOM 1262 O O . SER A 1 156 ? -10.820 -7.129 -4.605 1.00 90.56 156 SER A O 1
ATOM 1264 N N . CYS A 1 157 ? -10.121 -5.226 -3.648 1.00 93.75 157 CYS A N 1
ATOM 1265 C CA . CYS A 1 157 ? -9.229 -5.832 -2.664 1.00 93.75 157 CYS A CA 1
ATOM 1266 C C . CYS A 1 157 ? -9.919 -6.823 -1.721 1.00 93.75 157 CYS A C 1
ATOM 1268 O O . CYS A 1 157 ? -9.278 -7.778 -1.295 1.00 93.75 157 CYS A O 1
ATOM 1270 N N . ALA A 1 158 ? -11.216 -6.669 -1.433 1.00 91.19 158 ALA A N 1
ATOM 1271 C CA . ALA A 1 158 ? -11.965 -7.643 -0.637 1.00 91.19 158 ALA A CA 1
ATOM 1272 C C . ALA A 1 158 ? -11.964 -9.037 -1.296 1.00 91.19 158 ALA A C 1
ATOM 1274 O O . ALA A 1 158 ? -11.930 -10.049 -0.605 1.00 91.19 158 ALA A O 1
ATOM 1275 N N . ARG A 1 159 ? -11.881 -9.111 -2.635 1.00 88.25 159 ARG A N 1
ATOM 1276 C CA . ARG A 1 159 ? -11.765 -10.388 -3.361 1.00 88.25 159 ARG A CA 1
ATOM 1277 C C . ARG A 1 159 ? -10.445 -11.107 -3.089 1.00 88.25 159 ARG A C 1
ATOM 1279 O O . ARG A 1 159 ? -10.391 -12.325 -3.198 1.00 88.25 159 ARG A O 1
ATOM 1286 N N . THR A 1 160 ? -9.377 -10.368 -2.786 1.00 82.12 160 THR A N 1
ATOM 1287 C CA . THR A 1 160 ? -8.037 -10.939 -2.577 1.00 82.12 160 THR A CA 1
ATOM 1288 C C . THR A 1 160 ? -7.626 -11.004 -1.110 1.00 82.12 160 THR A C 1
ATOM 1290 O O . THR A 1 160 ? -6.798 -11.838 -0.757 1.00 82.12 160 THR A O 1
ATOM 1293 N N . GLN A 1 161 ? -8.183 -10.146 -0.255 1.00 87.75 161 GLN A N 1
ATOM 1294 C CA . GLN A 1 161 ? -7.788 -9.997 1.152 1.00 87.75 161 GLN A CA 1
ATOM 1295 C C . GLN A 1 161 ? -8.926 -10.220 2.148 1.00 87.75 161 GLN A C 1
ATOM 1297 O O . GLN A 1 161 ? -8.671 -10.195 3.354 1.00 87.75 161 GLN A O 1
ATOM 1302 N N . GLY A 1 162 ? -10.151 -10.448 1.667 1.00 89.81 162 GLY A N 1
ATOM 1303 C CA . GLY A 1 162 ? -11.334 -10.609 2.506 1.00 89.81 162 GLY A CA 1
ATOM 1304 C C . GLY A 1 162 ? -11.510 -9.434 3.464 1.00 89.81 162 GLY A C 1
ATOM 1305 O O . GLY A 1 162 ? -11.195 -8.285 3.133 1.00 89.81 162 GLY A O 1
ATOM 1306 N N . ASP A 1 163 ? -11.910 -9.763 4.686 1.00 89.19 163 ASP A N 1
ATOM 1307 C CA . ASP A 1 163 ? -12.198 -8.814 5.768 1.00 89.19 163 ASP A CA 1
ATOM 1308 C C . ASP A 1 163 ? -10.966 -8.030 6.238 1.00 89.19 163 ASP A C 1
ATOM 1310 O O . ASP A 1 163 ? -11.071 -7.095 7.019 1.00 89.19 163 ASP A O 1
ATOM 1314 N N . ARG A 1 164 ? -9.762 -8.374 5.762 1.00 92.56 164 ARG A N 1
ATOM 1315 C CA . ARG A 1 164 ? -8.548 -7.621 6.090 1.00 92.56 164 ARG A CA 1
ATOM 1316 C C . ARG A 1 164 ? -8.314 -6.433 5.169 1.00 92.56 164 ARG A C 1
ATOM 1318 O O . ARG A 1 164 ? -7.418 -5.649 5.475 1.00 92.56 164 ARG A O 1
ATOM 1325 N N . CYS A 1 165 ? -9.049 -6.274 4.060 1.00 94.88 165 CYS A N 1
ATOM 1326 C CA . CYS A 1 165 ? -8.742 -5.182 3.132 1.00 94.88 165 CYS A CA 1
ATOM 1327 C C . CYS A 1 165 ? -8.797 -3.805 3.820 1.00 94.88 165 CYS A C 1
ATOM 1329 O O . CYS A 1 165 ? -7.850 -3.026 3.681 1.00 94.88 165 CYS A O 1
ATOM 1331 N N . GLY A 1 166 ? -9.853 -3.520 4.589 1.00 96.25 166 GLY A N 1
ATOM 1332 C CA . GLY A 1 166 ? -10.001 -2.251 5.305 1.00 96.25 166 GLY A CA 1
ATOM 1333 C C . GLY A 1 166 ? -8.814 -1.964 6.229 1.00 96.25 166 GLY A C 1
ATOM 1334 O O . GLY A 1 166 ? -8.165 -0.922 6.117 1.00 96.25 166 GLY A O 1
ATOM 1335 N N . ALA A 1 167 ? -8.454 -2.935 7.070 1.00 95.56 167 ALA A N 1
ATOM 1336 C CA . ALA A 1 167 ? -7.287 -2.852 7.947 1.00 95.56 167 ALA A CA 1
ATOM 1337 C C . ALA A 1 167 ? -5.978 -2.600 7.175 1.00 95.56 167 ALA A C 1
ATOM 1339 O O . ALA A 1 167 ? -5.207 -1.704 7.520 1.00 95.56 167 ALA A O 1
ATOM 1340 N N . ARG A 1 168 ? -5.733 -3.342 6.084 1.00 96.62 168 ARG A N 1
ATOM 1341 C CA . ARG A 1 168 ? -4.515 -3.194 5.269 1.00 96.62 168 ARG A CA 1
ATOM 1342 C C . ARG A 1 168 ? -4.435 -1.843 4.564 1.00 96.62 168 ARG A C 1
ATOM 1344 O O . ARG A 1 168 ? -3.336 -1.302 4.430 1.00 96.62 168 ARG A O 1
ATOM 1351 N N . LEU A 1 169 ? -5.564 -1.262 4.155 1.00 96.94 169 LEU A N 1
ATOM 1352 C CA . LEU A 1 169 ? -5.607 0.113 3.648 1.00 96.94 169 LEU A CA 1
ATOM 1353 C C . LEU A 1 169 ? -5.153 1.112 4.717 1.00 96.94 169 LEU A C 1
ATOM 1355 O O . LEU A 1 169 ? -4.407 2.034 4.399 1.00 96.94 169 LEU A O 1
ATOM 1359 N N . LEU A 1 170 ? -5.536 0.927 5.980 1.00 98.00 170 LEU A N 1
ATOM 1360 C CA . LEU A 1 170 ? -5.127 1.837 7.052 1.00 98.00 170 LEU A CA 1
ATOM 1361 C C . LEU A 1 170 ? -3.677 1.645 7.497 1.00 98.00 170 LEU A C 1
ATOM 1363 O O . LEU A 1 170 ? -2.992 2.635 7.747 1.00 98.00 170 LEU A O 1
ATOM 1367 N N . GLU A 1 171 ? -3.165 0.415 7.493 1.00 97.06 171 GLU A N 1
ATOM 1368 C CA . GLU A 1 171 ? -1.723 0.176 7.619 1.00 97.06 171 GLU A CA 1
ATOM 1369 C C . GLU A 1 171 ? -0.952 0.873 6.490 1.00 97.06 171 GLU A C 1
ATOM 1371 O O . GLU A 1 171 ? 0.067 1.519 6.726 1.00 97.06 171 GLU A O 1
ATOM 1376 N N . THR A 1 172 ? -1.466 0.781 5.259 1.00 96.75 172 THR A N 1
ATOM 1377 C CA . THR A 1 172 ? -0.899 1.480 4.101 1.00 96.75 172 THR A CA 1
ATOM 1378 C C . THR A 1 172 ? -0.910 2.986 4.355 1.00 96.75 172 THR A C 1
ATOM 1380 O O . THR A 1 172 ? 0.129 3.631 4.242 1.00 96.75 172 THR A O 1
ATOM 1383 N N . ALA A 1 173 ? -2.038 3.557 4.783 1.00 97.69 173 ALA A N 1
ATOM 1384 C CA . ALA A 1 173 ? -2.136 4.979 5.102 1.00 97.69 173 ALA A CA 1
ATOM 1385 C C . ALA A 1 173 ? -1.107 5.421 6.158 1.00 97.69 173 ALA A C 1
ATOM 1387 O O . ALA A 1 173 ? -0.458 6.450 5.970 1.00 97.69 173 ALA A O 1
ATOM 1388 N N . ALA A 1 174 ? -0.902 4.631 7.218 1.00 96.88 174 ALA A N 1
ATOM 1389 C CA . ALA A 1 174 ? 0.114 4.908 8.231 1.00 96.88 174 ALA A CA 1
ATOM 1390 C C . ALA A 1 174 ? 1.522 4.976 7.616 1.00 96.88 174 ALA A C 1
ATOM 1392 O O . ALA A 1 174 ? 2.257 5.932 7.855 1.00 96.88 174 ALA A O 1
ATOM 1393 N N . THR A 1 175 ? 1.885 4.037 6.744 1.00 95.06 175 THR A N 1
ATOM 1394 C CA . THR A 1 175 ? 3.180 4.068 6.044 1.00 95.06 175 THR A CA 1
ATOM 1395 C C . THR A 1 175 ? 3.317 5.279 5.129 1.00 95.06 175 THR A C 1
ATOM 1397 O O . THR A 1 175 ? 4.365 5.930 5.115 1.00 95.06 175 THR A O 1
ATOM 1400 N N . TRP A 1 176 ? 2.261 5.644 4.401 1.00 94.44 176 TRP A N 1
ATOM 1401 C CA . TRP A 1 176 ? 2.277 6.844 3.564 1.00 94.44 176 TRP A CA 1
ATOM 1402 C C . TRP A 1 176 ? 2.450 8.130 4.380 1.00 94.44 176 TRP A C 1
ATOM 1404 O O . TRP A 1 176 ? 3.106 9.066 3.923 1.00 94.44 176 TRP A O 1
ATOM 1414 N N . GLU A 1 177 ? 1.931 8.177 5.604 1.00 95.81 177 GLU A N 1
ATOM 1415 C CA . GLU A 1 177 ? 2.129 9.305 6.510 1.00 95.81 177 GLU A CA 1
ATOM 1416 C C . GLU A 1 177 ? 3.521 9.309 7.152 1.00 95.81 177 GLU A C 1
ATOM 1418 O O . GLU A 1 177 ? 4.261 10.288 7.022 1.00 95.81 177 GLU A O 1
ATOM 1423 N N . HIS A 1 178 ? 3.898 8.226 7.829 1.00 93.31 178 HIS A N 1
ATOM 1424 C CA . HIS A 1 178 ? 5.085 8.195 8.680 1.00 93.31 178 HIS A CA 1
ATOM 1425 C C . HIS A 1 178 ? 6.369 7.906 7.914 1.00 93.31 178 HIS A C 1
ATOM 1427 O O . HIS A 1 178 ? 7.392 8.521 8.214 1.00 93.31 178 HIS A O 1
ATOM 1433 N N . THR A 1 179 ? 6.333 7.010 6.931 1.00 89.69 179 THR A N 1
ATOM 1434 C CA . THR A 1 179 ? 7.519 6.610 6.162 1.00 89.69 179 THR A CA 1
ATOM 1435 C C . THR A 1 179 ? 7.663 7.473 4.918 1.00 89.69 179 THR A C 1
ATOM 1437 O O . THR A 1 179 ? 8.698 8.103 4.730 1.00 89.69 179 THR A O 1
ATOM 1440 N N . MET A 1 180 ? 6.605 7.574 4.109 1.00 87.94 180 MET A N 1
ATOM 1441 C CA . MET A 1 180 ? 6.650 8.285 2.822 1.00 87.94 180 MET A CA 1
ATOM 1442 C C . MET A 1 180 ? 6.502 9.809 2.979 1.00 87.94 180 MET A C 1
ATOM 1444 O O . MET A 1 180 ? 6.720 10.563 2.031 1.00 87.94 180 MET A O 1
ATOM 1448 N N . LYS A 1 181 ? 6.116 10.290 4.172 1.00 90.81 181 LYS A N 1
ATOM 1449 C CA . LYS A 1 181 ? 5.896 11.717 4.480 1.00 90.81 181 LYS A CA 1
ATOM 1450 C C . LYS A 1 181 ? 4.887 12.391 3.537 1.00 90.81 181 LYS A C 1
ATOM 1452 O O . LYS A 1 181 ? 5.006 13.570 3.212 1.00 90.81 181 LYS A O 1
ATOM 1457 N N . ARG A 1 182 ? 3.867 11.654 3.094 1.00 92.94 182 ARG A N 1
ATOM 1458 C CA . ARG A 1 182 ? 2.803 12.110 2.185 1.00 92.94 182 ARG A CA 1
ATOM 1459 C C . ARG A 1 182 ? 1.446 12.086 2.894 1.00 92.94 182 ARG A C 1
ATOM 1461 O O . ARG A 1 182 ? 0.562 11.294 2.573 1.00 92.94 182 ARG A O 1
ATOM 1468 N N . LYS A 1 183 ? 1.255 13.013 3.839 1.00 95.44 183 LYS A N 1
ATOM 1469 C CA . LYS A 1 183 ? 0.029 13.120 4.659 1.00 95.44 183 LYS A CA 1
ATOM 1470 C C . LYS A 1 183 ? -1.264 13.201 3.841 1.00 95.44 183 LYS A C 1
ATOM 1472 O O . LYS A 1 183 ? -2.262 12.601 4.220 1.00 95.44 183 LYS A O 1
ATOM 1477 N N . LYS A 1 184 ? -1.251 13.904 2.701 1.00 96.06 184 LYS A N 1
ATOM 1478 C CA . LYS A 1 184 ? -2.430 14.015 1.819 1.00 96.06 184 LYS A CA 1
ATOM 1479 C C . LYS A 1 184 ? -2.842 12.664 1.227 1.00 96.06 184 LYS A C 1
ATOM 1481 O O . LYS A 1 184 ? -4.028 12.359 1.194 1.00 96.06 184 LYS A O 1
ATOM 1486 N N . VAL A 1 185 ? -1.871 11.840 0.825 1.00 95.88 185 VAL A N 1
ATOM 1487 C CA . VAL A 1 185 ? -2.126 10.485 0.311 1.00 95.88 185 VAL A CA 1
ATOM 1488 C C . VAL A 1 185 ? -2.690 9.601 1.416 1.00 95.88 185 VAL A C 1
ATOM 1490 O O . VAL A 1 185 ? -3.722 8.965 1.225 1.00 95.88 185 VAL A O 1
ATOM 1493 N N . ALA A 1 186 ? -2.073 9.630 2.600 1.00 97.50 186 ALA A N 1
ATOM 1494 C CA . ALA A 1 186 ? -2.575 8.906 3.762 1.00 97.50 186 ALA A CA 1
ATOM 1495 C C . ALA A 1 186 ? -4.025 9.295 4.095 1.00 97.50 186 ALA A C 1
ATOM 1497 O O . ALA A 1 186 ? -4.878 8.422 4.235 1.00 97.50 186 ALA A O 1
ATOM 1498 N N . ALA A 1 187 ? -4.338 10.593 4.133 1.00 97.50 187 ALA A N 1
ATOM 1499 C CA . ALA A 1 187 ? -5.692 11.086 4.375 1.00 97.50 187 ALA A CA 1
ATOM 1500 C C . ALA A 1 187 ? -6.703 10.593 3.324 1.00 97.50 187 ALA A C 1
ATOM 1502 O O . ALA A 1 187 ? -7.809 10.187 3.686 1.00 97.50 187 ALA A O 1
ATOM 1503 N N . ALA A 1 188 ? -6.325 10.573 2.041 1.00 97.06 188 ALA A N 1
ATOM 1504 C CA . ALA A 1 188 ? -7.173 10.048 0.974 1.00 97.06 188 ALA A CA 1
ATOM 1505 C C . ALA A 1 188 ? -7.462 8.548 1.155 1.00 97.06 188 ALA A C 1
ATOM 1507 O O . ALA A 1 188 ? -8.616 8.129 1.061 1.00 97.06 188 ALA A O 1
ATOM 1508 N N . ILE A 1 189 ? -6.441 7.752 1.490 1.00 97.69 189 ILE A N 1
ATOM 1509 C CA . ILE A 1 189 ? -6.598 6.315 1.753 1.00 97.69 189 ILE A CA 1
ATOM 1510 C C . ILE A 1 189 ? -7.494 6.079 2.977 1.00 97.69 189 ILE A C 1
ATOM 1512 O O . ILE A 1 189 ? -8.409 5.261 2.895 1.00 97.69 189 ILE A O 1
ATOM 1516 N N . ARG A 1 190 ? -7.297 6.816 4.083 1.00 97.88 190 ARG A N 1
ATOM 1517 C CA . ARG A 1 190 ? -8.151 6.702 5.283 1.00 97.88 190 ARG A CA 1
ATOM 1518 C C . ARG A 1 190 ? -9.610 7.006 4.971 1.00 97.88 190 ARG A C 1
ATOM 1520 O O . ARG A 1 190 ? -10.481 6.231 5.345 1.00 97.88 190 ARG A O 1
ATOM 1527 N N . LYS A 1 191 ? -9.868 8.091 4.233 1.00 97.06 191 LYS A N 1
ATOM 1528 C CA . LYS A 1 191 ? -11.223 8.477 3.812 1.00 97.06 191 LYS A CA 1
ATOM 1529 C C . LYS A 1 191 ? -11.882 7.395 2.952 1.00 97.06 191 LYS A C 1
ATOM 1531 O O . LYS A 1 191 ? -13.075 7.143 3.093 1.00 97.06 191 LYS A O 1
ATOM 1536 N N . LEU A 1 192 ? -11.124 6.767 2.054 1.00 96.62 192 LEU A N 1
ATOM 1537 C CA . LEU A 1 192 ? -11.632 5.669 1.233 1.00 96.62 192 LEU A CA 1
ATOM 1538 C C . LEU A 1 192 ? -11.921 4.418 2.059 1.00 96.62 192 LEU A C 1
ATOM 1540 O O . LEU A 1 192 ? -12.959 3.803 1.845 1.00 96.62 192 LEU A O 1
ATOM 1544 N N . ALA A 1 193 ? -11.036 4.058 2.989 1.00 96.75 193 ALA A N 1
ATOM 1545 C CA . ALA A 1 193 ? -11.231 2.911 3.868 1.00 96.75 193 ALA A CA 1
ATOM 1546 C C . ALA A 1 193 ? -12.460 3.094 4.770 1.00 96.75 193 ALA A C 1
ATOM 1548 O O . ALA A 1 193 ? -13.306 2.210 4.803 1.00 96.75 193 ALA A O 1
ATOM 1549 N N . ASP A 1 194 ? -12.604 4.259 5.408 1.00 96.88 194 ASP A N 1
ATOM 1550 C CA . ASP A 1 194 ? -13.766 4.610 6.237 1.00 96.88 194 ASP A CA 1
ATOM 1551 C C . ASP A 1 194 ? -15.079 4.522 5.439 1.00 96.88 194 ASP A C 1
ATOM 1553 O O . ASP A 1 194 ? -16.045 3.881 5.848 1.00 96.88 194 ASP A O 1
ATOM 1557 N N . LYS A 1 195 ? -15.088 5.075 4.218 1.00 96.38 195 LYS A N 1
ATOM 1558 C CA . LYS A 1 195 ? -16.259 5.024 3.335 1.00 96.38 195 LYS A CA 1
ATOM 1559 C C . LYS A 1 195 ? -16.591 3.607 2.855 1.00 96.38 195 LYS A C 1
ATOM 1561 O O . LYS A 1 195 ? -17.767 3.276 2.729 1.00 96.38 195 LYS A O 1
ATOM 1566 N N . ALA A 1 196 ? -15.584 2.813 2.496 1.00 95.81 196 ALA A N 1
ATOM 1567 C CA . ALA A 1 196 ? -15.782 1.491 1.901 1.00 95.81 196 ALA A CA 1
ATOM 1568 C C . ALA A 1 196 ? -16.059 0.402 2.947 1.00 95.81 196 ALA A C 1
ATOM 1570 O O . ALA A 1 196 ? -16.755 -0.564 2.647 1.00 95.81 196 ALA A O 1
ATOM 1571 N N . TYR A 1 197 ? -15.544 0.572 4.165 1.00 96.12 197 TYR A N 1
ATOM 1572 C CA . TYR A 1 197 ? -15.606 -0.409 5.245 1.00 96.12 197 TYR A CA 1
ATOM 1573 C C . TYR A 1 197 ? -16.098 0.227 6.557 1.00 96.12 197 TYR A C 1
ATOM 1575 O O . TYR A 1 197 ? -15.448 0.085 7.594 1.00 96.12 197 TYR A O 1
ATOM 1583 N N . PRO A 1 198 ? -17.255 0.920 6.559 1.00 95.62 198 PRO A N 1
ATOM 1584 C CA . PRO A 1 198 ? -17.701 1.667 7.729 1.00 95.62 198 PRO A CA 1
ATOM 1585 C C . PRO A 1 198 ? -18.022 0.759 8.919 1.00 95.62 198 PRO A C 1
ATOM 1587 O O . PRO A 1 198 ? -17.982 1.229 10.044 1.00 95.62 198 PRO A O 1
ATOM 1590 N N . ASN A 1 199 ? -18.333 -0.522 8.712 1.00 95.69 199 ASN A N 1
ATOM 1591 C CA . ASN A 1 199 ? -18.701 -1.463 9.780 1.00 95.69 199 ASN A CA 1
ATOM 1592 C C . ASN A 1 199 ? -17.607 -2.504 10.068 1.00 95.69 199 ASN A C 1
ATOM 1594 O O . ASN A 1 199 ? -17.895 -3.576 10.589 1.00 95.69 199 ASN A O 1
ATOM 1598 N N . ASP A 1 200 ? -16.359 -2.205 9.712 1.00 96.94 200 ASP A N 1
ATOM 1599 C CA . ASP A 1 200 ? -15.206 -3.050 10.018 1.00 96.94 200 ASP A CA 1
ATOM 1600 C C . ASP A 1 200 ? -14.555 -2.584 11.334 1.00 96.94 200 ASP A C 1
ATOM 1602 O O . ASP A 1 200 ? -14.142 -1.429 11.481 1.00 96.94 200 ASP A O 1
ATOM 1606 N N . GLY A 1 201 ? -14.470 -3.490 12.313 1.00 97.25 201 GLY A N 1
ATOM 1607 C CA . GLY A 1 201 ? -13.916 -3.184 13.632 1.00 97.25 201 GLY A CA 1
ATOM 1608 C C . GLY A 1 201 ? -12.421 -2.859 13.613 1.00 97.25 201 GLY A C 1
ATOM 1609 O O . GLY A 1 201 ? -11.969 -2.017 14.389 1.00 97.25 201 GLY A O 1
ATOM 1610 N N . TYR A 1 202 ? -11.647 -3.450 12.698 1.00 96.88 202 TYR A N 1
ATOM 1611 C CA . TYR A 1 202 ? -10.237 -3.101 12.527 1.00 96.88 202 TYR A CA 1
ATOM 1612 C C . TYR A 1 202 ? -10.085 -1.735 11.862 1.00 96.88 202 TYR A C 1
ATOM 1614 O O . TYR A 1 202 ? -9.178 -0.980 12.215 1.00 96.88 202 TYR A O 1
ATOM 1622 N N . VAL A 1 203 ? -10.979 -1.384 10.934 1.00 98.00 203 VAL A N 1
ATOM 1623 C CA . VAL A 1 203 ? -11.009 -0.035 10.352 1.00 98.00 203 VAL A CA 1
ATOM 1624 C C . VAL A 1 203 ? -11.281 1.003 11.430 1.00 98.00 203 VAL A C 1
ATOM 1626 O O . VAL A 1 203 ? -10.523 1.966 11.549 1.00 98.00 203 VAL A O 1
ATOM 1629 N N . ALA A 1 204 ? -12.289 0.765 12.272 1.00 98.31 204 ALA A N 1
ATOM 1630 C CA . ALA A 1 204 ? -12.577 1.636 13.403 1.00 98.31 204 ALA A CA 1
ATOM 1631 C C . ALA A 1 204 ? -11.370 1.758 14.349 1.00 98.31 204 ALA A C 1
ATOM 1633 O O . ALA A 1 204 ? -10.954 2.866 14.678 1.00 98.31 204 ALA A O 1
ATOM 1634 N N . TYR A 1 205 ? -10.738 0.636 14.697 1.00 98.00 205 TYR A N 1
ATOM 1635 C CA . TYR A 1 205 ? -9.543 0.597 15.541 1.00 98.00 205 TYR A CA 1
ATOM 1636 C C . TYR A 1 205 ? -8.391 1.460 15.002 1.00 98.00 205 TYR A C 1
ATOM 1638 O O . TYR A 1 205 ? -7.838 2.294 15.720 1.00 98.00 205 TYR A O 1
ATOM 1646 N N . TYR A 1 206 ? -8.017 1.296 13.732 1.00 98.00 206 TYR A N 1
ATOM 1647 C CA . TYR A 1 206 ? -6.900 2.049 13.156 1.00 98.00 206 TYR A CA 1
ATOM 1648 C C . TYR A 1 206 ? -7.236 3.533 12.940 1.00 98.00 206 TYR A C 1
ATOM 1650 O O . TYR A 1 206 ? -6.345 4.375 13.067 1.00 98.00 206 TYR A O 1
ATOM 1658 N N . LEU A 1 207 ? -8.495 3.878 12.634 1.00 98.50 207 LEU A N 1
ATOM 1659 C CA . LEU A 1 207 ? -8.932 5.277 12.568 1.00 98.50 207 LEU A CA 1
ATOM 1660 C C . LEU A 1 207 ? -8.892 5.944 13.943 1.00 98.50 207 LEU A C 1
ATOM 1662 O O . LEU A 1 207 ? -8.436 7.083 14.030 1.00 98.50 207 LEU A O 1
ATOM 1666 N N . ALA A 1 208 ? -9.299 5.237 15.003 1.00 98.19 208 ALA A N 1
ATOM 1667 C CA . ALA A 1 208 ? -9.202 5.729 16.375 1.00 98.19 208 ALA A CA 1
ATOM 1668 C C . ALA A 1 208 ? -7.755 6.082 16.733 1.00 98.19 208 ALA A C 1
ATOM 1670 O O . ALA A 1 208 ? -7.478 7.213 17.124 1.00 98.19 208 ALA A O 1
ATOM 1671 N N . ARG A 1 209 ? -6.819 5.154 16.489 1.00 97.62 209 ARG A N 1
ATOM 1672 C CA . ARG A 1 209 ? -5.388 5.368 16.758 1.00 97.62 209 ARG A CA 1
ATOM 1673 C C . ARG A 1 209 ? -4.817 6.551 15.986 1.00 97.62 209 ARG A C 1
ATOM 1675 O O . ARG A 1 209 ? -4.090 7.351 16.559 1.00 97.62 209 ARG A O 1
ATOM 1682 N N . TYR A 1 210 ? -5.168 6.691 14.708 1.00 98.06 210 TYR A N 1
ATOM 1683 C CA . TYR A 1 210 ? -4.768 7.861 13.926 1.00 98.06 210 TYR A CA 1
ATOM 1684 C C . TYR A 1 210 ? -5.311 9.164 14.530 1.00 98.06 210 TYR A C 1
ATOM 1686 O O . TYR A 1 210 ? -4.585 10.150 14.655 1.00 98.06 210 TYR A O 1
ATOM 1694 N N . LEU A 1 211 ? -6.597 9.191 14.888 1.00 98.38 211 LEU A N 1
ATOM 1695 C CA . LEU A 1 211 ? -7.226 10.389 15.438 1.00 98.38 211 LEU A CA 1
ATOM 1696 C C . LEU A 1 211 ? -6.599 10.798 16.772 1.00 98.38 211 LEU A C 1
ATOM 1698 O O . LEU A 1 211 ? -6.407 11.988 16.999 1.00 98.38 211 LEU A O 1
ATOM 1702 N N . ASP A 1 212 ? -6.265 9.823 17.606 1.00 97.38 212 ASP A N 1
ATOM 1703 C CA . ASP A 1 212 ? -5.622 10.000 18.903 1.00 97.38 212 ASP A CA 1
ATOM 1704 C C . ASP A 1 212 ? -4.168 10.480 18.756 1.00 97.38 212 ASP A C 1
ATOM 1706 O O . ASP A 1 212 ? -3.850 11.636 19.044 1.00 97.38 212 ASP A O 1
ATOM 1710 N N . TYR A 1 213 ? -3.301 9.632 18.199 1.00 96.00 213 TYR A N 1
ATOM 1711 C CA . TYR A 1 213 ? -1.855 9.851 18.207 1.00 96.00 213 TYR A CA 1
ATOM 1712 C C . TYR A 1 213 ? -1.368 10.864 17.164 1.00 96.00 213 TYR A C 1
ATOM 1714 O O . TYR A 1 213 ? -0.393 11.575 17.413 1.00 96.00 213 TYR A O 1
ATOM 1722 N N . ASP A 1 214 ? -2.020 10.943 15.999 1.00 96.62 214 ASP A N 1
ATOM 1723 C CA . ASP A 1 214 ? -1.489 11.691 14.851 1.00 96.62 214 ASP A CA 1
ATOM 1724 C C . ASP A 1 214 ? -2.291 12.954 14.529 1.00 96.62 214 ASP A C 1
ATOM 1726 O O . ASP A 1 214 ? -1.720 13.984 14.158 1.00 96.62 214 ASP A O 1
ATOM 1730 N N . ALA A 1 215 ? -3.621 12.883 14.635 1.00 96.62 215 ALA A N 1
ATOM 1731 C CA . ALA A 1 215 ? -4.502 14.007 14.330 1.00 96.62 215 ALA A CA 1
ATOM 1732 C C . ALA A 1 215 ? -4.795 14.898 15.546 1.00 96.62 215 ALA A C 1
ATOM 1734 O O . ALA A 1 215 ? -5.362 15.977 15.357 1.00 96.62 215 ALA A O 1
ATOM 1735 N N . ASN A 1 216 ? -4.426 14.457 16.757 1.00 96.00 216 ASN A N 1
ATOM 1736 C CA . ASN A 1 216 ? -4.704 15.124 18.031 1.00 96.00 216 ASN A CA 1
ATOM 1737 C C . ASN A 1 216 ? -6.195 15.489 18.193 1.00 96.00 216 ASN A C 1
ATOM 1739 O O . ASN A 1 216 ? -6.566 16.613 18.534 1.00 96.00 216 ASN A O 1
ATOM 1743 N N . GLN A 1 217 ? -7.066 14.533 17.871 1.00 97.75 217 GLN A N 1
ATOM 1744 C CA . GLN A 1 217 ? -8.527 14.628 17.924 1.00 97.75 217 GLN A CA 1
ATOM 1745 C C . GLN A 1 217 ? -9.105 13.528 18.830 1.00 97.75 217 GLN A C 1
ATOM 1747 O O . GLN A 1 217 ? -9.905 12.707 18.366 1.00 97.75 217 GLN A O 1
ATOM 1752 N N . PRO A 1 218 ? -8.755 13.518 20.132 1.00 95.94 218 PRO A N 1
ATOM 1753 C CA . PRO A 1 218 ? -9.122 12.437 21.049 1.00 95.94 218 PRO A CA 1
ATOM 1754 C C . PRO A 1 218 ? -10.640 12.248 21.168 1.00 95.94 218 PRO A C 1
ATOM 1756 O O . PRO A 1 218 ? -11.120 11.123 21.242 1.00 95.94 218 PRO A O 1
ATOM 1759 N N . GLN A 1 219 ? -11.430 13.323 21.072 1.00 95.69 219 GLN A N 1
ATOM 1760 C CA . GLN A 1 219 ? -12.891 13.199 21.168 1.00 95.69 219 GLN A CA 1
ATOM 1761 C C . GLN A 1 219 ? -13.506 12.420 20.009 1.00 95.69 219 GLN A C 1
ATOM 1763 O O . GLN A 1 219 ? -14.417 11.625 20.214 1.00 95.69 219 GLN A O 1
ATOM 1768 N N . ARG A 1 220 ? -12.959 12.582 18.802 1.00 97.00 220 ARG A N 1
ATOM 1769 C CA . ARG A 1 220 ? -13.358 11.760 17.656 1.00 97.00 220 ARG A CA 1
ATOM 1770 C C . ARG A 1 220 ? -12.760 10.359 17.747 1.00 97.00 220 ARG A C 1
ATOM 1772 O O . ARG A 1 220 ? -13.395 9.407 17.310 1.00 97.00 220 ARG A O 1
ATOM 1779 N N . ALA A 1 221 ? -11.558 10.220 18.310 1.00 98.12 221 ALA A N 1
ATOM 1780 C CA . ALA A 1 221 ? -10.934 8.916 18.521 1.00 98.12 221 ALA A CA 1
ATOM 1781 C C . ALA A 1 221 ? -11.785 8.017 19.431 1.00 98.12 221 ALA A C 1
ATOM 1783 O O . ALA A 1 221 ? -11.975 6.847 19.109 1.00 98.12 221 ALA A O 1
ATOM 1784 N N . LEU A 1 222 ? -12.368 8.571 20.503 1.00 98.00 222 LEU A N 1
ATOM 1785 C CA . LEU A 1 222 ? -13.236 7.838 21.429 1.00 98.00 222 LEU A CA 1
ATOM 1786 C C . LEU A 1 222 ? -14.429 7.172 20.727 1.00 98.00 222 LEU A C 1
ATOM 1788 O O . LEU A 1 222 ? -14.749 6.022 21.022 1.00 98.00 222 LEU A O 1
ATOM 1792 N N . GLU A 1 223 ? -15.080 7.867 19.791 1.00 97.56 223 GLU A N 1
ATOM 1793 C CA . GLU A 1 223 ? -16.201 7.308 19.020 1.00 97.56 223 GLU A CA 1
ATOM 1794 C C . GLU A 1 223 ? -15.771 6.062 18.236 1.00 97.56 223 GLU A C 1
ATOM 1796 O O . GLU A 1 223 ? -16.449 5.033 18.256 1.00 97.56 223 GLU A O 1
ATOM 1801 N N . TYR A 1 224 ? -14.601 6.125 17.598 1.00 98.38 224 TYR A N 1
ATOM 1802 C CA . TYR A 1 224 ? -14.048 5.003 16.849 1.00 98.38 224 TYR A CA 1
ATOM 1803 C C . TYR A 1 224 ? -13.535 3.873 17.747 1.00 98.38 224 TYR A C 1
ATOM 1805 O O . TYR A 1 224 ? -13.724 2.709 17.397 1.00 98.38 224 TYR A O 1
ATOM 1813 N N . TYR A 1 225 ? -12.939 4.173 18.905 1.00 98.56 225 TYR A N 1
ATOM 1814 C CA . TYR A 1 225 ? -12.535 3.136 19.856 1.00 98.56 225 TYR A CA 1
ATOM 1815 C C . TYR A 1 225 ? -13.742 2.368 20.401 1.00 98.56 225 TYR A C 1
ATOM 1817 O O . TYR A 1 225 ? -13.717 1.138 20.411 1.00 98.56 225 TYR A O 1
ATOM 1825 N N . LYS A 1 226 ? -14.823 3.065 20.783 1.00 98.25 226 LYS A N 1
ATOM 1826 C CA . LYS A 1 226 ? -16.077 2.424 21.215 1.00 98.25 226 LYS A CA 1
ATOM 1827 C C . LYS A 1 226 ? -16.620 1.494 20.136 1.00 98.25 226 LYS A C 1
ATOM 1829 O O . LYS A 1 226 ? -16.854 0.319 20.399 1.00 98.25 226 LYS A O 1
ATOM 1834 N N . LYS A 1 227 ? -16.711 1.995 18.903 1.00 98.31 227 LYS A N 1
ATOM 1835 C CA . LYS A 1 227 ? -17.143 1.207 17.747 1.00 98.31 227 LYS A CA 1
ATOM 1836 C C . LYS A 1 227 ? -16.257 -0.018 17.502 1.00 98.31 227 LYS A C 1
ATOM 1838 O O . LYS A 1 227 ? -16.763 -1.089 17.184 1.00 98.31 227 LYS A O 1
ATOM 1843 N N . ALA A 1 228 ? -14.940 0.120 17.650 1.00 98.19 228 ALA A N 1
ATOM 1844 C CA . ALA A 1 228 ? -14.016 -0.997 17.502 1.00 98.19 228 ALA A CA 1
ATOM 1845 C C . ALA A 1 228 ? -14.254 -2.080 18.565 1.00 98.19 228 ALA A C 1
ATOM 1847 O O . ALA A 1 228 ? -14.269 -3.256 18.218 1.00 98.19 228 ALA A O 1
ATOM 1848 N N . VAL A 1 229 ? -14.475 -1.701 19.829 1.00 98.31 229 VAL A N 1
ATOM 1849 C CA . VAL A 1 229 ? -14.780 -2.640 20.926 1.00 98.31 229 VAL A CA 1
ATOM 1850 C C . VAL A 1 229 ? -16.132 -3.317 20.726 1.00 98.31 229 VAL A C 1
ATOM 1852 O O . VAL A 1 229 ? -16.239 -4.518 20.934 1.00 98.31 229 VAL A O 1
ATOM 1855 N N . GLU A 1 230 ? -17.153 -2.590 20.275 1.00 98.25 230 GLU A N 1
ATOM 1856 C CA . GLU A 1 230 ? -18.467 -3.173 19.972 1.00 98.25 230 GLU A CA 1
ATOM 1857 C C . GLU A 1 230 ? -18.390 -4.230 18.861 1.00 98.25 230 GLU A C 1
ATOM 1859 O O . GLU A 1 230 ? -19.023 -5.279 18.954 1.00 98.25 230 GLU A O 1
ATOM 1864 N N . LEU A 1 231 ? -17.596 -3.969 17.818 1.00 97.75 231 LEU A N 1
ATOM 1865 C CA . LEU A 1 231 ? -17.429 -4.881 16.682 1.00 97.75 231 LEU A CA 1
ATOM 1866 C C . LEU A 1 231 ? -16.431 -6.017 16.958 1.00 97.75 231 LEU A C 1
ATOM 1868 O O . LEU A 1 231 ? -16.489 -7.054 16.298 1.00 97.75 231 LEU A O 1
ATOM 1872 N N . LEU A 1 232 ? -15.500 -5.827 17.896 1.00 97.31 232 LEU A N 1
ATOM 1873 C CA . LEU A 1 232 ? -14.432 -6.771 18.239 1.00 97.31 232 LEU A CA 1
ATOM 1874 C C . LEU A 1 232 ? -14.276 -6.908 19.771 1.00 97.31 232 LEU A C 1
ATOM 1876 O O . LEU A 1 232 ? -13.198 -6.611 20.300 1.00 97.31 232 LEU A O 1
ATOM 1880 N N . PRO A 1 233 ? -15.313 -7.378 20.492 1.00 97.19 233 PRO A N 1
ATOM 1881 C CA . PRO A 1 233 ? -15.368 -7.322 21.957 1.00 97.19 233 PRO A CA 1
ATOM 1882 C C . PRO A 1 233 ? -14.306 -8.174 22.651 1.00 97.19 233 PRO A C 1
ATOM 1884 O O . PRO A 1 233 ? -13.855 -7.809 23.729 1.00 97.19 233 PRO A O 1
ATOM 1887 N N . ASP A 1 234 ? -13.851 -9.255 22.015 1.00 97.25 234 ASP A N 1
ATOM 1888 C CA . ASP A 1 234 ? -12.846 -10.170 22.573 1.00 97.25 234 ASP A CA 1
ATOM 1889 C C . ASP A 1 234 ? -11.450 -9.968 21.963 1.00 97.25 234 ASP A C 1
ATOM 1891 O O . ASP A 1 234 ? -10.554 -10.797 22.135 1.00 97.25 234 ASP A O 1
ATOM 1895 N N . ASN A 1 235 ? -11.236 -8.887 21.204 1.00 97.50 235 ASN A N 1
ATOM 1896 C CA . ASN A 1 235 ? -9.944 -8.641 20.577 1.00 97.50 235 ASN A CA 1
ATOM 1897 C C . ASN A 1 235 ? -8.986 -7.945 21.562 1.00 97.50 235 ASN A C 1
ATOM 1899 O O . ASN A 1 235 ? -9.162 -6.759 21.855 1.00 97.50 235 ASN A O 1
ATOM 1903 N N . PRO A 1 236 ? -7.912 -8.618 22.019 1.00 97.25 236 PRO A N 1
ATOM 1904 C CA . PRO A 1 236 ? -7.037 -8.075 23.054 1.00 97.25 236 PRO A CA 1
ATOM 1905 C C . PRO A 1 236 ? -6.286 -6.816 22.608 1.00 97.25 236 PRO A C 1
ATOM 1907 O O . PRO A 1 236 ? -5.981 -5.969 23.441 1.00 97.25 236 PRO A O 1
ATOM 1910 N N . LEU A 1 237 ? -5.995 -6.657 21.309 1.00 95.19 237 LEU A N 1
ATOM 1911 C CA . LEU A 1 237 ? -5.338 -5.448 20.803 1.00 95.19 237 LEU A CA 1
ATOM 1912 C C . LEU A 1 237 ? -6.279 -4.245 20.865 1.00 95.19 237 LEU A C 1
ATOM 1914 O O . LEU A 1 237 ? -5.850 -3.166 21.263 1.00 95.19 237 LEU A O 1
ATOM 1918 N N . VAL A 1 238 ? -7.548 -4.435 20.499 1.00 97.44 238 VAL A N 1
ATOM 1919 C CA . VAL A 1 238 ? -8.567 -3.377 20.539 1.00 97.44 238 VAL A CA 1
ATOM 1920 C C . VAL A 1 238 ? -8.873 -2.988 21.983 1.00 97.44 238 VAL A C 1
ATOM 1922 O O . VAL A 1 238 ? -8.814 -1.807 22.316 1.00 97.44 238 VAL A O 1
ATOM 1925 N N . LEU A 1 239 ? -9.114 -3.974 22.852 1.00 97.75 239 LEU A N 1
ATOM 1926 C CA . LEU A 1 239 ? -9.389 -3.744 24.272 1.00 97.75 239 LEU A CA 1
ATOM 1927 C C . LEU A 1 239 ? -8.236 -3.024 24.973 1.00 97.75 239 LEU A C 1
ATOM 1929 O O . LEU A 1 239 ? -8.465 -2.058 25.695 1.00 97.75 239 LEU A O 1
ATOM 1933 N N . LYS A 1 240 ? -6.993 -3.462 24.737 1.00 97.19 240 LYS A N 1
ATOM 1934 C CA . LYS A 1 240 ? -5.807 -2.840 25.332 1.00 97.19 240 LYS A CA 1
ATOM 1935 C C . LYS A 1 240 ? -5.677 -1.372 24.920 1.00 97.19 240 LYS A C 1
ATOM 1937 O O . LYS A 1 240 ? -5.457 -0.534 25.785 1.00 97.19 240 LYS A O 1
ATOM 1942 N N . GLU A 1 241 ? -5.807 -1.051 23.630 1.00 96.31 241 GLU A N 1
ATOM 1943 C CA . GLU A 1 241 ? -5.706 0.348 23.178 1.00 96.31 241 GLU A CA 1
ATOM 1944 C C . GLU A 1 241 ? -6.872 1.197 23.703 1.00 96.31 241 GLU A C 1
ATOM 1946 O O . GLU A 1 241 ? -6.644 2.326 24.118 1.00 96.31 241 GLU A O 1
ATOM 1951 N N . TYR A 1 242 ? -8.095 0.655 23.776 1.00 97.62 242 TYR A N 1
ATOM 1952 C CA . TYR A 1 242 ? -9.225 1.387 24.353 1.00 97.62 242 TYR A CA 1
ATOM 1953 C C . TYR A 1 242 ? -9.028 1.690 25.844 1.00 97.62 242 TYR A C 1
ATOM 1955 O O . TYR A 1 242 ? -9.254 2.817 26.267 1.00 97.62 242 TYR A O 1
ATOM 1963 N N . ILE A 1 243 ? -8.556 0.719 26.634 1.00 96.94 243 ILE A N 1
ATOM 1964 C CA . ILE A 1 243 ? -8.251 0.924 28.060 1.00 96.94 243 ILE A CA 1
ATOM 1965 C C . ILE A 1 243 ? -7.137 1.959 28.241 1.00 96.94 243 ILE A C 1
ATOM 1967 O O . ILE A 1 243 ? -7.202 2.747 29.172 1.00 96.94 243 ILE A O 1
ATOM 1971 N N . MET A 1 244 ? -6.124 1.963 27.369 1.00 95.94 244 MET A N 1
ATOM 1972 C CA . MET A 1 244 ? -5.045 2.956 27.417 1.00 95.94 244 MET A CA 1
ATOM 1973 C C . MET A 1 244 ? -5.492 4.371 27.026 1.00 95.94 244 MET A C 1
ATOM 1975 O O . MET A 1 244 ? -4.808 5.326 27.386 1.00 95.94 244 MET A O 1
ATOM 1979 N N . PHE A 1 245 ? -6.576 4.500 26.258 1.00 96.00 245 PHE A N 1
ATOM 1980 C CA . PHE A 1 245 ? -7.140 5.789 25.858 1.00 96.00 245 PHE A CA 1
ATOM 1981 C C . PHE A 1 245 ? -7.959 6.456 26.978 1.00 96.00 245 PHE A C 1
ATOM 1983 O O . PHE A 1 245 ? -7.991 7.685 27.050 1.00 96.00 245 PHE A O 1
ATOM 1990 N N . LEU A 1 246 ? -8.655 5.657 27.799 1.00 93.94 246 LEU A N 1
ATOM 1991 C CA . LEU A 1 246 ? -9.493 6.121 28.917 1.00 93.94 246 LEU A CA 1
ATOM 1992 C C . LEU A 1 246 ? -8.659 6.686 30.075 1.00 93.94 246 LEU A C 1
ATOM 1994 O O . LEU A 1 246 ? -9.123 7.695 30.654 1.00 93.94 246 LEU A O 1
#

pLDDT: mean 87.36, std 11.83, range [44.28, 98.56]

InterPro domains:
  IPR011990 Tetratricopeptide-like helical domain superfamily [G3DSA:1.25.40.10] (91-246)
  IPR011990 Tetratricopeptide-like helical domain superfamily [SSF48452] (174-242)
  IPR018732 Dpy-19/Dpy-19-like [PF10034] (6-123)
  IPR018732 Dpy-19/Dpy-19-like [PTHR31488] (9-126)
  IPR019734 Tetratricopeptide repeat [PS50005] (202-235)

Organism: Alexandrium catenella (NCBI:txid2925)